Protein AF-A0A382J668-F1 (afdb_monomer_lite)

pLDDT: mean 89.57, std 13.4, range [36.72, 98.81]

InterPro domains:
  IPR008993 Tissue inhibitor of metalloproteinases-like, OB-fold [G3DSA:2.40.50.120] (20-131)
  IPR008993 Tissue inhibitor of metalloproteinases-like, OB-fold [SSF50242] (20-117)
  IPR032675 Leucine-rich repeat domain superfamily [G3DSA:3.80.10.10] (189-301)

Radius of gyration: 29.22 Å; chains: 1; bounding box: 75×45×112 Å

Sequence (304 aa):
MEIRLNILFISLLIGFAYPCSCLEPPPPEEAYEEADVVLSGKVINIDLDDSGYYFEVSIQTIDVWKGDVLDEIIILTETSSDACGFNFQINNEYLIYAYSYNSGIYTNICTRTNLLEYADEDLDYLNQLSICDDGYTEINNLCFHEGDLSVLQILIDNSYATGFTEDNCQEDDLYCGSPNPQMDSPTDSWFWNVIDGQSYYFADGDGIVEPLELGLQEWNDSRLTSLMCGAYIYCSLSGEIPENISDLTEIEVLRLEVNYFDGEIPESVCELENVNFNDYLSFDFSYNQLCPPYPDCVPDDAVE

Structure (mmCIF, N/CA/C/O backbone):
data_AF-A0A382J668-F1
#
_entry.id   AF-A0A382J668-F1
#
loop_
_atom_site.group_PDB
_atom_site.id
_atom_site.type_symbol
_atom_site.label_atom_id
_atom_site.label_alt_id
_atom_site.label_comp_id
_atom_site.label_asym_id
_atom_site.label_entity_id
_atom_site.label_seq_id
_atom_site.pdbx_PDB_ins_code
_atom_site.Cartn_x
_atom_site.Cartn_y
_atom_site.Cartn_z
_atom_site.occupancy
_atom_site.B_iso_or_equiv
_atom_site.auth_seq_id
_atom_site.auth_comp_id
_atom_site.auth_asym_id
_atom_site.auth_atom_id
_atom_site.pdbx_PDB_model_num
ATOM 1 N N . MET A 1 1 ? 48.542 8.086 -87.706 1.00 40.94 1 MET A N 1
ATOM 2 C CA . MET A 1 1 ? 47.432 8.957 -87.274 1.00 40.94 1 MET A CA 1
ATOM 3 C C . MET A 1 1 ? 46.799 8.255 -86.089 1.00 40.94 1 MET A C 1
ATOM 5 O O . MET A 1 1 ? 46.314 7.144 -86.254 1.00 40.94 1 MET A O 1
ATOM 9 N N . GLU A 1 2 ? 47.021 8.803 -84.899 1.00 36.72 2 GLU A N 1
ATOM 10 C CA . GLU A 1 2 ? 46.752 8.173 -83.602 1.00 36.72 2 GLU A CA 1
ATOM 11 C C . GLU A 1 2 ? 45.251 7.997 -83.343 1.00 36.72 2 GLU A C 1
ATOM 13 O O . GLU A 1 2 ? 44.462 8.904 -83.602 1.00 36.72 2 GLU A O 1
ATOM 18 N N . ILE A 1 3 ? 44.871 6.843 -82.793 1.00 40.06 3 ILE A N 1
ATOM 19 C CA . ILE A 1 3 ? 43.534 6.585 -82.253 1.00 40.06 3 ILE A CA 1
ATOM 20 C C . ILE A 1 3 ? 43.607 6.895 -80.757 1.00 40.06 3 ILE A C 1
ATOM 22 O O . ILE A 1 3 ? 44.316 6.215 -80.018 1.00 40.06 3 ILE A O 1
ATOM 26 N N . ARG A 1 4 ? 42.900 7.937 -80.308 1.00 39.75 4 ARG A N 1
ATOM 27 C CA . ARG A 1 4 ? 42.731 8.232 -78.879 1.00 39.75 4 ARG A CA 1
ATOM 28 C C . ARG A 1 4 ? 41.562 7.419 -78.329 1.00 39.75 4 ARG A C 1
ATOM 30 O O . ARG A 1 4 ? 40.428 7.600 -78.762 1.00 39.75 4 ARG A O 1
ATOM 37 N N . LEU A 1 5 ? 41.855 6.540 -77.375 1.00 38.84 5 LEU A N 1
ATOM 38 C CA . LEU A 1 5 ? 40.881 5.783 -76.594 1.00 38.84 5 LEU A CA 1
ATOM 39 C C . LEU A 1 5 ? 40.612 6.557 -75.291 1.00 38.84 5 LEU A C 1
ATOM 41 O O . LEU A 1 5 ? 41.511 6.695 -74.466 1.00 38.84 5 LEU A O 1
ATOM 45 N N . ASN A 1 6 ? 39.403 7.094 -75.123 1.00 41.53 6 ASN A N 1
ATOM 46 C CA . ASN A 1 6 ? 38.970 7.700 -73.861 1.00 41.53 6 ASN A CA 1
ATOM 47 C C . ASN A 1 6 ? 38.445 6.596 -72.938 1.00 41.53 6 ASN A C 1
ATOM 49 O O . ASN A 1 6 ? 37.440 5.961 -73.252 1.00 41.53 6 ASN A O 1
ATOM 53 N N . ILE A 1 7 ? 39.116 6.378 -71.807 1.00 48.00 7 ILE A N 1
ATOM 54 C CA . ILE A 1 7 ? 38.652 5.492 -70.735 1.00 48.00 7 ILE A CA 1
ATOM 55 C C . ILE A 1 7 ? 37.981 6.370 -69.676 1.00 48.00 7 ILE A C 1
ATOM 57 O O . ILE A 1 7 ? 38.627 7.226 -69.074 1.00 48.00 7 ILE A O 1
ATOM 61 N N . LEU A 1 8 ? 36.677 6.175 -69.480 1.00 40.84 8 LEU A N 1
ATOM 62 C CA . LEU A 1 8 ? 35.894 6.809 -68.421 1.00 40.84 8 LEU A CA 1
ATOM 63 C C . LEU A 1 8 ? 36.136 6.034 -67.112 1.00 40.84 8 LEU A C 1
ATOM 65 O O . LEU A 1 8 ? 35.783 4.860 -67.023 1.00 40.84 8 LEU A O 1
ATOM 69 N N . PHE A 1 9 ? 36.748 6.666 -66.110 1.00 43.53 9 PHE A N 1
ATOM 70 C CA . PHE A 1 9 ? 36.879 6.104 -64.761 1.00 43.53 9 PHE A CA 1
ATOM 71 C C . PHE A 1 9 ? 35.585 6.390 -63.986 1.00 43.53 9 PHE A C 1
ATOM 73 O O . PHE A 1 9 ? 35.333 7.525 -63.590 1.00 43.53 9 PHE A O 1
ATOM 80 N N . ILE A 1 10 ? 34.750 5.368 -63.797 1.00 48.91 10 ILE A N 1
ATOM 81 C CA . ILE A 1 10 ? 33.609 5.422 -62.877 1.00 48.91 10 ILE A CA 1
ATOM 82 C C . ILE A 1 10 ? 34.163 5.104 -61.486 1.00 48.91 10 ILE A C 1
ATOM 84 O O . ILE A 1 10 ? 34.514 3.959 -61.208 1.00 48.91 10 ILE A O 1
ATOM 88 N N . SER A 1 11 ? 34.299 6.116 -60.627 1.00 45.00 11 SER A N 1
ATOM 89 C CA . SER A 1 11 ? 34.639 5.905 -59.219 1.00 45.00 11 SER A CA 1
ATOM 90 C C . SER A 1 11 ? 33.400 5.405 -58.480 1.00 45.00 11 SER A C 1
ATOM 92 O O . SER A 1 11 ? 32.491 6.179 -58.178 1.00 45.00 11 SER A O 1
ATOM 94 N N . LEU A 1 12 ? 33.356 4.104 -58.207 1.00 45.88 12 LEU A N 1
ATOM 95 C CA . LEU A 1 12 ? 32.384 3.517 -57.294 1.00 45.88 12 LEU A CA 1
ATOM 96 C C . LEU A 1 12 ? 32.772 3.936 -55.863 1.00 45.88 12 LEU A C 1
ATOM 98 O O . LEU A 1 12 ? 33.779 3.472 -55.332 1.00 45.88 12 LEU A O 1
ATOM 102 N N . LEU A 1 13 ? 32.011 4.854 -55.263 1.00 43.81 13 LEU A N 1
ATOM 103 C CA . LEU A 1 13 ? 32.075 5.145 -53.830 1.00 43.81 13 LEU A CA 1
ATOM 104 C C . LEU A 1 13 ? 31.465 3.950 -53.091 1.00 43.81 13 LEU A C 1
ATOM 106 O O . LEU A 1 13 ? 30.248 3.831 -52.991 1.00 43.81 13 LEU A O 1
ATOM 110 N N . ILE A 1 14 ? 32.314 3.037 -52.625 1.00 51.84 14 ILE A N 1
ATOM 111 C CA . ILE A 1 14 ? 31.909 1.981 -51.697 1.00 51.84 14 ILE A CA 1
ATOM 112 C C . ILE A 1 14 ? 31.869 2.635 -50.314 1.00 51.84 14 ILE A C 1
ATOM 114 O O . ILE A 1 14 ? 32.915 2.920 -49.733 1.00 51.84 14 ILE A O 1
ATOM 118 N N . GLY A 1 15 ? 30.668 2.944 -49.823 1.00 47.31 15 GLY A N 1
ATOM 119 C CA . GLY A 1 15 ? 30.469 3.264 -48.413 1.00 47.31 15 GLY A CA 1
ATOM 120 C C . GLY A 1 15 ? 30.715 2.001 -47.595 1.00 47.31 15 GLY A C 1
ATOM 121 O O . GLY A 1 15 ? 30.119 0.963 -47.875 1.00 47.31 15 GLY A O 1
ATOM 122 N N . PHE A 1 16 ? 31.624 2.064 -46.627 1.00 47.44 16 PHE A N 1
ATOM 123 C CA . PHE A 1 16 ? 31.780 0.995 -45.648 1.00 47.44 16 PHE A CA 1
ATOM 124 C C . PHE A 1 16 ? 30.605 1.089 -44.670 1.00 47.44 16 PHE A C 1
ATOM 126 O O . PHE A 1 16 ? 30.508 2.063 -43.928 1.00 47.44 16 PHE A O 1
ATOM 133 N N . ALA A 1 17 ? 29.704 0.108 -44.694 1.00 52.81 17 ALA A N 1
ATOM 134 C CA . ALA A 1 17 ? 28.818 -0.142 -43.565 1.00 52.81 17 ALA A CA 1
ATOM 135 C C . ALA A 1 17 ? 29.650 -0.869 -42.501 1.00 52.81 17 ALA A C 1
ATOM 137 O O . ALA A 1 17 ? 30.243 -1.910 -42.793 1.00 52.81 17 ALA A O 1
ATOM 138 N N . TYR A 1 18 ? 29.762 -0.287 -41.308 1.00 57.75 18 TYR A N 1
ATOM 139 C CA . TYR A 1 18 ? 30.349 -0.981 -40.168 1.00 57.75 18 TYR A CA 1
ATOM 140 C C . TYR A 1 18 ? 29.270 -1.912 -39.604 1.00 57.75 18 TYR A C 1
ATOM 142 O O . TYR A 1 18 ? 28.210 -1.409 -39.239 1.00 57.75 18 TYR A O 1
ATOM 150 N N . PRO A 1 19 ? 29.480 -3.239 -39.586 1.00 66.50 19 PRO A N 1
ATOM 151 C CA . PRO A 1 19 ? 28.539 -4.152 -38.947 1.00 66.50 19 PRO A CA 1
ATOM 152 C C . PRO A 1 19 ? 28.468 -3.857 -37.445 1.00 66.50 19 PRO A C 1
ATOM 154 O O . PRO A 1 19 ? 29.448 -3.369 -36.871 1.00 66.50 19 PRO A O 1
ATOM 157 N N . CYS A 1 20 ? 27.339 -4.176 -36.809 1.00 72.06 20 CYS A N 1
ATOM 158 C CA . CYS A 1 20 ? 27.220 -4.069 -35.360 1.00 72.06 20 CYS A CA 1
ATOM 159 C C . CYS A 1 20 ? 28.319 -4.902 -34.670 1.00 72.06 20 CYS A C 1
ATOM 161 O O . CYS A 1 20 ? 28.486 -6.090 -34.946 1.00 72.06 20 CYS A O 1
ATOM 163 N N . SER A 1 21 ? 29.101 -4.262 -33.802 1.00 78.88 21 SER A N 1
ATOM 164 C CA . SER A 1 21 ? 30.155 -4.893 -33.007 1.00 78.88 21 SER A CA 1
ATOM 165 C C . SER A 1 21 ? 30.050 -4.343 -31.598 1.00 78.88 21 SER A C 1
ATOM 167 O O . SER A 1 21 ? 30.675 -3.332 -31.279 1.00 78.88 21 SER A O 1
ATOM 169 N N . CYS A 1 22 ? 29.245 -5.000 -30.774 1.00 79.00 22 CYS A N 1
ATOM 170 C CA . CYS A 1 22 ? 29.158 -4.664 -29.364 1.00 79.00 22 CYS A CA 1
ATOM 171 C C . CYS A 1 22 ? 30.501 -4.940 -28.683 1.00 79.00 22 CYS A C 1
ATOM 173 O O . CYS A 1 22 ? 31.211 -5.892 -29.027 1.00 79.00 22 CYS A O 1
ATOM 175 N N . LEU A 1 23 ? 30.855 -4.092 -27.723 1.00 79.06 23 LEU A N 1
ATOM 176 C CA . LEU A 1 23 ? 31.793 -4.496 -26.683 1.00 79.06 23 LEU A CA 1
ATOM 177 C C . LEU A 1 23 ? 31.078 -5.516 -25.782 1.00 79.06 23 LEU A C 1
ATOM 179 O O . LEU A 1 23 ? 29.852 -5.617 -25.832 1.00 79.06 23 LEU A O 1
ATOM 183 N N . GLU A 1 24 ? 31.828 -6.304 -25.009 1.00 81.12 24 GLU A N 1
ATOM 184 C CA . GLU A 1 24 ? 31.196 -7.117 -23.962 1.00 81.12 24 GLU A CA 1
ATOM 185 C C . GLU A 1 24 ? 30.312 -6.203 -23.096 1.00 81.12 24 GLU A C 1
ATOM 187 O O . GLU A 1 24 ? 30.751 -5.089 -22.785 1.00 81.12 24 GLU A O 1
ATOM 192 N N . PRO A 1 25 ? 29.075 -6.624 -22.770 1.00 80.31 25 PRO A N 1
ATOM 193 C CA . PRO A 1 25 ? 28.184 -5.798 -21.973 1.00 80.31 25 PRO A CA 1
ATOM 194 C C . PRO A 1 25 ? 28.846 -5.470 -20.622 1.00 80.31 25 PRO A C 1
ATOM 196 O O . PRO A 1 25 ? 29.504 -6.346 -20.049 1.00 80.31 25 PRO A O 1
ATOM 199 N N . PRO A 1 26 ? 28.701 -4.231 -20.113 1.00 88.06 26 PRO A N 1
ATOM 200 C CA . PRO A 1 26 ? 29.268 -3.843 -18.822 1.00 88.06 26 PRO A CA 1
ATOM 201 C C . PRO A 1 26 ? 28.625 -4.655 -17.681 1.00 88.06 26 PRO A C 1
ATOM 203 O O . PRO A 1 26 ? 27.604 -5.302 -17.914 1.00 88.06 26 PRO A O 1
ATOM 206 N N . PRO A 1 27 ? 29.185 -4.675 -16.458 1.00 93.31 27 PRO A N 1
ATOM 207 C CA . PRO A 1 27 ? 28.548 -5.324 -15.305 1.00 93.31 27 PRO A CA 1
ATOM 208 C C . PRO A 1 27 ? 27.123 -4.790 -15.037 1.00 93.31 27 PRO A C 1
ATOM 210 O O . PRO A 1 27 ? 26.845 -3.645 -15.404 1.00 93.31 27 PRO A O 1
ATOM 213 N N . PRO A 1 28 ? 26.235 -5.563 -14.372 1.00 95.00 28 PRO A N 1
ATOM 214 C CA . PRO A 1 28 ? 24.848 -5.151 -14.115 1.00 95.00 28 PRO A CA 1
ATOM 215 C C . PRO A 1 28 ? 24.704 -3.773 -13.458 1.00 95.00 28 PRO A C 1
ATOM 217 O O . PRO A 1 28 ? 23.840 -3.004 -13.859 1.00 95.00 28 PRO A O 1
ATOM 220 N N . GLU A 1 29 ? 25.587 -3.439 -12.512 1.00 93.31 29 GLU A N 1
ATOM 221 C CA . GLU A 1 29 ? 25.611 -2.141 -11.822 1.00 93.31 29 GLU A CA 1
ATOM 222 C C . GLU A 1 29 ? 25.801 -0.965 -12.786 1.00 93.31 29 GLU A C 1
ATOM 224 O O . GLU A 1 29 ? 25.002 -0.035 -12.802 1.00 93.31 29 GLU A O 1
ATOM 229 N N . GLU A 1 30 ? 26.813 -1.035 -13.651 1.00 93.31 30 GLU A N 1
ATOM 230 C CA . GLU A 1 30 ? 27.109 0.023 -14.622 1.00 93.31 30 GLU A CA 1
ATOM 231 C C . GLU A 1 30 ? 26.002 0.120 -15.686 1.00 93.31 30 GLU A C 1
ATOM 233 O O . GLU A 1 30 ? 25.556 1.215 -16.022 1.00 93.31 30 GLU A O 1
ATOM 238 N N . ALA A 1 31 ? 25.481 -1.019 -16.160 1.00 94.44 31 ALA A N 1
ATOM 239 C CA . ALA A 1 31 ? 24.347 -1.034 -17.085 1.00 94.44 31 ALA A CA 1
ATOM 240 C C . ALA A 1 31 ? 23.077 -0.425 -16.469 1.00 94.44 31 ALA A C 1
ATOM 242 O O . ALA A 1 31 ? 22.341 0.293 -17.148 1.00 94.44 31 ALA A O 1
ATOM 243 N N . TYR A 1 32 ? 22.820 -0.711 -15.191 1.00 94.31 32 TYR A N 1
ATOM 244 C CA . TYR A 1 32 ? 21.681 -0.180 -14.452 1.00 94.31 32 TYR A CA 1
ATOM 245 C C . TYR A 1 32 ? 21.800 1.326 -14.233 1.00 94.31 32 TYR A C 1
ATOM 247 O O . TYR A 1 32 ? 20.814 2.040 -14.402 1.00 94.31 32 TYR A O 1
ATOM 255 N N . GLU A 1 33 ? 22.988 1.836 -13.896 1.00 91.44 33 GLU A N 1
ATOM 256 C CA . GLU A 1 33 ? 23.221 3.277 -13.761 1.00 91.44 33 GLU A CA 1
ATOM 257 C C . GLU A 1 33 ? 22.948 4.022 -15.075 1.00 91.44 33 GLU A C 1
ATOM 259 O O . GLU A 1 33 ? 22.296 5.070 -15.054 1.00 91.44 33 GLU A O 1
ATOM 264 N N . GLU A 1 34 ? 23.393 3.467 -16.205 1.00 93.31 34 GLU A N 1
ATOM 265 C CA . GLU A 1 34 ? 23.258 4.094 -17.523 1.00 93.31 34 GLU A CA 1
ATOM 266 C C . GLU A 1 34 ? 21.848 4.008 -18.124 1.00 93.31 34 GLU A C 1
ATOM 268 O O . GLU A 1 34 ? 21.453 4.920 -18.852 1.00 93.31 34 GLU A O 1
ATOM 273 N N . ALA A 1 35 ? 21.108 2.923 -17.881 1.00 95.88 35 ALA A N 1
ATOM 274 C CA . ALA A 1 35 ? 19.772 2.734 -18.444 1.00 95.88 35 ALA A CA 1
ATOM 275 C C . ALA A 1 35 ? 18.760 3.728 -17.858 1.00 95.88 35 ALA A C 1
ATOM 277 O O . ALA A 1 35 ? 18.812 4.055 -16.676 1.00 95.88 35 ALA A O 1
ATOM 278 N N . ASP A 1 36 ? 17.799 4.178 -18.661 1.00 95.12 36 ASP A N 1
ATOM 279 C CA . ASP A 1 36 ? 16.692 5.010 -18.170 1.00 95.12 36 ASP A CA 1
ATOM 280 C C . ASP A 1 36 ? 15.527 4.147 -17.662 1.00 95.12 36 ASP A C 1
ATOM 282 O O . ASP A 1 36 ? 14.786 4.571 -16.779 1.00 95.12 36 ASP A O 1
ATOM 286 N N . VAL A 1 37 ? 15.380 2.936 -18.212 1.00 95.19 37 VAL A N 1
ATOM 287 C CA . VAL A 1 37 ? 14.340 1.965 -17.853 1.00 95.19 37 VAL A CA 1
ATOM 288 C C . VAL A 1 37 ? 14.955 0.569 -17.736 1.00 95.19 37 VAL A C 1
ATOM 290 O O . VAL A 1 37 ? 15.688 0.141 -18.632 1.00 95.19 37 VAL A O 1
ATOM 293 N N . VAL A 1 38 ? 14.640 -0.145 -16.651 1.00 96.56 38 VAL A N 1
ATOM 294 C CA . VAL A 1 38 ? 15.035 -1.543 -16.417 1.00 96.56 38 VAL A CA 1
ATOM 295 C C . VAL A 1 38 ? 13.830 -2.320 -15.899 1.00 96.56 38 VAL A C 1
ATOM 297 O O . VAL A 1 38 ? 13.324 -2.028 -14.816 1.00 96.56 38 VAL A O 1
ATOM 300 N N . LEU A 1 39 ? 13.367 -3.298 -16.676 1.00 96.00 39 LEU A N 1
ATOM 301 C CA . LEU A 1 39 ? 12.167 -4.083 -16.369 1.00 96.00 39 LEU A CA 1
ATOM 302 C C . LEU A 1 39 ? 12.258 -5.509 -16.905 1.00 96.00 39 LEU A C 1
ATOM 304 O O . LEU A 1 39 ? 13.000 -5.776 -17.856 1.00 96.00 39 LEU A O 1
ATOM 308 N N . SER A 1 40 ? 11.466 -6.410 -16.334 1.00 97.50 40 SER A N 1
ATOM 309 C CA . SER A 1 40 ? 11.159 -7.719 -16.897 1.00 97.50 40 SER A CA 1
ATOM 310 C C . SER A 1 40 ? 9.759 -7.679 -17.509 1.00 97.50 40 SER A C 1
ATOM 312 O O . SER A 1 40 ? 8.875 -6.934 -17.080 1.00 97.50 40 SER A O 1
ATOM 314 N N . GLY A 1 41 ? 9.533 -8.459 -18.561 1.00 97.19 41 GLY A N 1
ATOM 315 C CA . GLY A 1 41 ? 8.206 -8.512 -19.151 1.00 97.19 41 GLY A CA 1
ATOM 316 C C . GLY A 1 41 ? 8.066 -9.478 -20.307 1.00 97.19 41 GLY A C 1
ATOM 317 O O . GLY A 1 41 ? 9.044 -9.942 -20.904 1.00 97.19 41 GLY A O 1
ATOM 318 N N . LYS A 1 42 ? 6.812 -9.775 -20.636 1.00 98.44 42 LYS A N 1
ATOM 319 C CA . LYS A 1 42 ? 6.435 -10.687 -21.709 1.00 98.44 42 LYS A CA 1
ATOM 320 C C . LYS A 1 42 ? 6.088 -9.921 -22.975 1.00 98.44 42 LYS A C 1
ATOM 322 O O . LYS A 1 42 ? 5.242 -9.030 -22.970 1.00 98.44 42 LYS A O 1
ATOM 327 N N . VAL A 1 43 ? 6.678 -10.325 -24.096 1.00 98.50 43 VAL A N 1
ATOM 328 C CA . VAL A 1 43 ? 6.351 -9.739 -25.403 1.00 98.50 43 VAL A CA 1
ATOM 329 C C . VAL A 1 43 ? 4.952 -10.177 -25.831 1.00 98.50 43 VAL A C 1
ATOM 331 O O . VAL A 1 43 ? 4.719 -11.369 -26.067 1.00 98.50 43 VAL A O 1
ATOM 334 N N . ILE A 1 44 ? 4.036 -9.222 -25.992 1.00 98.25 44 ILE A N 1
ATOM 335 C CA . ILE A 1 44 ? 2.650 -9.484 -26.415 1.00 98.25 44 ILE A CA 1
ATOM 336 C C . ILE A 1 44 ? 2.403 -9.142 -27.885 1.00 98.25 44 ILE A C 1
ATOM 338 O O . ILE A 1 44 ? 1.574 -9.790 -28.527 1.00 98.25 44 ILE A O 1
ATOM 342 N N . ASN A 1 45 ? 3.142 -8.179 -28.440 1.00 97.94 45 ASN A N 1
ATOM 343 C CA . ASN A 1 45 ? 3.008 -7.763 -29.832 1.00 97.94 45 ASN A CA 1
ATOM 344 C C . ASN A 1 45 ? 4.331 -7.212 -30.389 1.00 97.94 45 ASN A C 1
ATOM 346 O O . ASN A 1 45 ? 5.153 -6.689 -29.640 1.00 97.94 45 ASN A O 1
ATOM 350 N N . ILE A 1 46 ? 4.534 -7.356 -31.701 1.00 97.62 46 ILE A N 1
ATOM 351 C CA . ILE A 1 46 ? 5.675 -6.791 -32.434 1.00 97.62 46 ILE A CA 1
ATOM 352 C C . ILE A 1 46 ? 5.146 -6.244 -33.759 1.00 97.62 46 ILE A C 1
ATOM 354 O O . ILE A 1 46 ? 4.785 -7.027 -34.642 1.00 97.62 46 ILE A O 1
ATOM 358 N N . ASP A 1 47 ? 5.150 -4.924 -33.908 1.00 96.94 47 ASP A N 1
ATOM 359 C CA . ASP A 1 47 ? 4.768 -4.229 -35.137 1.00 96.94 47 ASP A CA 1
ATOM 360 C C . ASP A 1 47 ? 5.965 -3.508 -35.765 1.00 96.94 47 ASP A C 1
ATOM 362 O O . ASP A 1 47 ? 6.988 -3.277 -35.126 1.00 96.94 47 ASP A O 1
ATOM 366 N N . LEU A 1 48 ? 5.867 -3.195 -37.057 1.00 94.62 48 LEU A N 1
ATOM 367 C CA . LEU A 1 48 ? 6.819 -2.304 -37.720 1.00 94.62 48 LEU A CA 1
ATOM 368 C C . LEU A 1 48 ? 6.340 -0.869 -37.558 1.00 94.62 48 LEU A C 1
ATOM 370 O O . LEU A 1 48 ? 5.180 -0.581 -37.857 1.00 94.62 48 LEU A O 1
ATOM 374 N N . ASP A 1 49 ? 7.253 0.014 -37.174 1.00 90.62 49 ASP A N 1
ATOM 375 C CA . ASP A 1 49 ? 6.967 1.438 -37.106 1.00 90.62 49 ASP A CA 1
ATOM 376 C C . ASP A 1 49 ? 6.666 2.020 -38.502 1.00 90.62 49 ASP A C 1
ATOM 378 O O . ASP A 1 49 ? 7.008 1.446 -39.543 1.00 90.62 49 ASP A O 1
ATOM 382 N N . ASP A 1 50 ? 6.063 3.210 -38.541 1.00 87.75 50 ASP A N 1
ATOM 383 C CA . ASP A 1 50 ? 5.701 3.891 -39.794 1.00 87.75 50 ASP A CA 1
ATOM 384 C C . ASP A 1 50 ? 6.904 4.124 -40.727 1.00 87.75 50 ASP A C 1
ATOM 386 O O . ASP A 1 50 ? 6.749 4.241 -41.950 1.00 87.75 50 ASP A O 1
ATOM 390 N N . SER A 1 51 ? 8.114 4.221 -40.167 1.00 86.94 51 SER A N 1
ATOM 391 C CA . SER A 1 51 ? 9.340 4.409 -40.941 1.00 86.94 51 SER A CA 1
ATOM 392 C C . SER A 1 51 ? 9.873 3.105 -41.550 1.00 86.94 51 SER A C 1
ATOM 394 O O . SER A 1 51 ? 10.611 3.149 -42.541 1.00 86.94 51 SER A O 1
ATOM 396 N N . GLY A 1 52 ? 9.473 1.953 -41.003 1.00 87.38 52 GLY A N 1
ATOM 397 C CA . GLY A 1 52 ? 9.966 0.622 -41.342 1.00 87.38 52 GLY A CA 1
ATOM 398 C C . GLY A 1 52 ? 11.399 0.357 -40.876 1.00 87.38 52 GLY A C 1
ATOM 399 O O . GLY A 1 52 ? 12.001 -0.627 -41.313 1.00 87.38 52 GLY A O 1
ATOM 400 N N . TYR A 1 53 ? 11.969 1.235 -40.046 1.00 87.81 53 TYR A N 1
ATOM 401 C CA . TYR A 1 53 ? 13.324 1.091 -39.514 1.00 87.81 53 TYR A CA 1
ATOM 402 C C . TYR A 1 53 ? 13.344 0.420 -38.144 1.00 87.81 53 TYR A C 1
ATOM 404 O O . TYR A 1 53 ? 14.340 -0.244 -37.833 1.00 87.81 53 TYR A O 1
ATOM 412 N N . TYR A 1 54 ? 12.257 0.526 -37.381 1.00 93.12 54 TYR A N 1
ATOM 413 C CA . TYR A 1 54 ? 12.150 0.014 -36.021 1.00 93.12 54 TYR A CA 1
ATOM 414 C C . TYR A 1 54 ? 11.010 -0.995 -35.890 1.00 93.12 54 TYR A C 1
ATOM 416 O O . TYR A 1 54 ? 9.993 -0.922 -36.580 1.00 93.12 54 TYR A O 1
ATOM 424 N N . PHE A 1 55 ? 11.200 -1.951 -34.990 1.00 96.50 55 PHE A N 1
ATOM 425 C CA . PHE A 1 55 ? 10.109 -2.709 -34.410 1.00 96.50 55 PHE A CA 1
ATOM 426 C C . PHE A 1 55 ? 9.585 -1.976 -33.175 1.00 96.50 55 PHE A C 1
ATOM 428 O O . PHE A 1 55 ? 10.376 -1.564 -32.327 1.00 96.50 55 PHE A O 1
ATOM 435 N N . GLU A 1 56 ? 8.265 -1.852 -33.083 1.00 97.38 56 GLU A N 1
ATOM 436 C CA . GLU A 1 56 ? 7.518 -1.462 -31.890 1.00 97.38 56 GLU A CA 1
ATOM 437 C C . GLU A 1 56 ? 7.128 -2.735 -31.142 1.00 97.38 56 GLU A C 1
ATOM 439 O O . GLU A 1 56 ? 6.300 -3.523 -31.605 1.00 97.38 56 GLU A O 1
ATOM 444 N N . VAL A 1 57 ? 7.778 -2.975 -30.008 1.00 98.12 57 VAL A N 1
ATOM 445 C CA . VAL A 1 57 ? 7.598 -4.187 -29.212 1.00 98.12 57 VAL A CA 1
ATOM 446 C C . VAL A 1 57 ? 6.767 -3.843 -27.985 1.00 98.12 57 VAL A C 1
ATOM 448 O O . VAL A 1 57 ? 7.267 -3.198 -27.067 1.00 98.12 57 VAL A O 1
ATOM 451 N N . SER A 1 58 ? 5.511 -4.286 -27.962 1.00 98.12 58 SER A N 1
ATOM 452 C CA . SER A 1 58 ? 4.666 -4.188 -26.769 1.00 98.12 58 SER A CA 1
ATOM 453 C C . SER A 1 58 ? 5.081 -5.244 -25.754 1.00 98.12 58 SER A C 1
ATOM 455 O O . SER A 1 58 ? 5.050 -6.450 -26.045 1.00 98.12 58 SER A O 1
ATOM 457 N N . ILE A 1 59 ? 5.426 -4.789 -24.557 1.00 98.31 59 ILE A N 1
ATOM 458 C CA . ILE A 1 59 ? 5.806 -5.618 -23.419 1.00 98.31 59 ILE A CA 1
ATOM 459 C C . ILE A 1 59 ? 4.753 -5.454 -22.333 1.00 98.31 59 ILE A C 1
ATOM 461 O O . ILE A 1 59 ? 4.555 -4.347 -21.842 1.00 98.31 59 ILE A O 1
ATOM 465 N N . GLN A 1 60 ? 4.123 -6.559 -21.941 1.00 97.56 60 GLN A N 1
ATOM 466 C CA . GLN A 1 60 ? 3.389 -6.632 -20.683 1.00 97.56 60 GLN A CA 1
ATOM 467 C C . GLN A 1 60 ? 4.414 -6.744 -19.552 1.00 97.56 60 GLN A C 1
ATOM 469 O O . GLN A 1 60 ? 5.197 -7.701 -19.544 1.00 97.56 60 GLN A O 1
ATOM 474 N N . THR A 1 61 ? 4.446 -5.763 -18.655 1.00 94.69 61 THR A N 1
ATOM 475 C CA . THR A 1 61 ? 5.411 -5.704 -17.548 1.00 94.69 61 THR A CA 1
ATOM 476 C C . THR A 1 61 ? 5.171 -6.823 -16.535 1.00 94.69 61 THR A C 1
ATOM 478 O O . THR A 1 61 ? 4.044 -7.287 -16.357 1.00 94.69 61 THR A O 1
ATOM 481 N N . ILE A 1 62 ? 6.257 -7.306 -15.929 1.00 92.12 62 ILE A N 1
ATOM 482 C CA . ILE A 1 62 ? 6.234 -8.251 -14.806 1.00 92.12 62 ILE A CA 1
ATOM 483 C C . ILE A 1 62 ? 6.849 -7.548 -13.592 1.00 92.12 62 ILE A C 1
ATOM 485 O O . ILE A 1 62 ? 6.120 -7.246 -12.658 1.00 92.12 62 ILE A O 1
ATOM 489 N N . ASP A 1 63 ? 8.132 -7.181 -13.669 1.00 89.56 63 ASP A N 1
ATOM 490 C CA . ASP A 1 63 ? 8.840 -6.418 -12.634 1.00 89.56 63 ASP A CA 1
ATOM 491 C C . ASP A 1 63 ? 9.453 -5.149 -13.231 1.00 89.56 63 ASP A C 1
ATOM 493 O O . ASP A 1 63 ? 9.883 -5.138 -14.389 1.00 89.56 63 ASP A O 1
ATOM 497 N N . VAL A 1 64 ? 9.558 -4.085 -12.437 1.00 90.25 64 VAL A N 1
ATOM 498 C CA . VAL A 1 64 ? 10.204 -2.828 -12.838 1.00 90.25 64 VAL A CA 1
ATOM 499 C C . VAL A 1 64 ? 11.195 -2.421 -11.755 1.00 90.25 64 VAL A C 1
ATOM 501 O O . VAL A 1 64 ? 10.805 -2.084 -10.646 1.00 90.25 64 VAL A O 1
ATOM 504 N N . TRP A 1 65 ? 12.487 -2.427 -12.086 1.00 90.56 65 TRP A N 1
ATOM 505 C CA . TRP A 1 65 ? 13.547 -1.986 -11.170 1.00 90.56 65 TRP A CA 1
ATOM 506 C C . TRP A 1 65 ? 13.939 -0.525 -11.395 1.00 90.56 65 TRP A C 1
ATOM 508 O O . TRP A 1 65 ? 14.510 0.100 -10.507 1.00 90.56 65 TRP A O 1
ATOM 518 N N . LYS A 1 66 ? 13.677 0.033 -12.585 1.00 90.31 66 LYS A N 1
ATOM 519 C CA . LYS A 1 66 ? 13.972 1.437 -12.905 1.00 90.31 66 LYS A CA 1
ATOM 520 C C . LYS A 1 66 ? 13.009 1.988 -13.951 1.00 90.31 66 LYS A C 1
ATOM 522 O O . LYS A 1 66 ? 12.810 1.360 -14.990 1.00 90.31 66 LYS A O 1
ATOM 527 N N . GLY A 1 67 ? 12.523 3.205 -13.712 1.00 85.38 67 GLY A N 1
ATOM 528 C CA . GLY A 1 67 ? 11.612 3.939 -14.594 1.00 85.38 67 GLY A CA 1
ATOM 529 C C . GLY A 1 67 ? 10.143 3.803 -14.184 1.00 85.38 67 GLY A C 1
ATOM 530 O O . GLY A 1 67 ? 9.758 2.821 -13.564 1.00 85.38 67 GLY A O 1
ATOM 531 N N . ASP A 1 68 ? 9.322 4.790 -14.547 1.00 80.44 68 ASP A N 1
ATOM 532 C CA . ASP A 1 68 ? 7.898 4.831 -14.190 1.00 80.44 68 ASP A CA 1
ATOM 533 C C . ASP A 1 68 ? 7.061 4.078 -15.240 1.00 80.44 68 ASP A C 1
ATOM 535 O O . ASP A 1 68 ? 6.633 4.652 -16.249 1.00 80.44 68 ASP A O 1
ATOM 539 N N . VAL A 1 69 ? 6.857 2.774 -15.037 1.00 84.19 69 VAL A N 1
ATOM 540 C CA . VAL A 1 69 ? 6.080 1.904 -15.937 1.00 84.19 69 VAL A CA 1
ATOM 541 C C . VAL A 1 69 ? 5.049 1.119 -15.127 1.00 84.19 69 VAL A C 1
ATOM 543 O O . VAL A 1 69 ? 5.405 0.507 -14.130 1.00 84.19 69 VAL A O 1
ATOM 546 N N . LEU A 1 70 ? 3.783 1.132 -15.561 1.00 75.81 70 LEU A N 1
ATOM 547 C CA . LEU A 1 70 ? 2.687 0.426 -14.885 1.00 75.81 70 LEU A CA 1
ATOM 548 C C . LEU A 1 70 ? 2.446 -0.960 -15.514 1.00 75.81 70 LEU A C 1
ATOM 550 O O . LEU A 1 70 ? 3.049 -1.933 -15.079 1.00 75.81 70 LEU A O 1
ATOM 554 N N . ASP A 1 71 ? 1.635 -1.044 -16.577 1.00 86.19 71 ASP A N 1
ATOM 555 C CA . ASP A 1 71 ? 1.134 -2.333 -17.103 1.00 86.19 71 ASP A CA 1
ATOM 556 C C . ASP A 1 71 ? 1.725 -2.763 -18.461 1.00 86.19 71 ASP A C 1
ATOM 558 O O . ASP A 1 71 ? 1.839 -3.952 -18.778 1.00 86.19 71 ASP A O 1
ATOM 562 N N . GLU A 1 72 ? 2.041 -1.792 -19.322 1.00 94.69 72 GLU A N 1
ATOM 563 C CA . GLU A 1 72 ? 2.548 -2.037 -20.672 1.00 94.69 72 GLU A CA 1
ATOM 564 C C . GLU A 1 72 ? 3.504 -0.920 -21.094 1.00 94.69 72 GLU A C 1
ATOM 566 O O . GLU A 1 72 ? 3.284 0.260 -20.810 1.00 94.69 72 GLU A O 1
ATOM 571 N N . ILE A 1 73 ? 4.550 -1.290 -21.829 1.00 96.12 73 ILE A N 1
ATOM 572 C CA . ILE A 1 73 ? 5.480 -0.352 -22.458 1.00 96.12 73 ILE A CA 1
ATOM 573 C C . ILE A 1 73 ? 5.763 -0.763 -23.904 1.00 96.12 73 ILE A C 1
ATOM 575 O O . ILE A 1 73 ? 5.802 -1.948 -24.239 1.00 96.12 73 ILE A O 1
ATOM 579 N N . ILE A 1 74 ? 6.002 0.231 -24.763 1.00 96.81 74 ILE A N 1
ATOM 580 C CA . ILE A 1 74 ? 6.498 0.014 -26.123 1.00 96.81 74 ILE A CA 1
ATOM 581 C C . ILE A 1 74 ? 8.007 0.242 -26.131 1.00 96.81 74 ILE A C 1
ATOM 583 O O . ILE A 1 74 ? 8.481 1.351 -25.876 1.00 96.81 74 ILE A O 1
ATOM 587 N N . ILE A 1 75 ? 8.753 -0.810 -26.463 1.00 97.62 75 ILE A N 1
ATOM 588 C CA . ILE A 1 75 ? 10.202 -0.769 -26.648 1.00 97.62 75 ILE A CA 1
ATOM 589 C C . ILE A 1 75 ? 10.518 -0.759 -28.142 1.00 97.62 75 ILE A C 1
ATOM 591 O O . ILE A 1 75 ? 10.052 -1.606 -28.904 1.00 97.62 75 ILE A O 1
ATOM 595 N N . LEU A 1 76 ? 11.339 0.198 -28.559 1.00 97.06 76 LEU A N 1
ATOM 596 C CA . LEU A 1 76 ? 11.821 0.335 -29.924 1.00 97.06 76 LEU A CA 1
ATOM 597 C C . LEU A 1 76 ? 13.158 -0.383 -30.097 1.00 97.06 76 LEU A C 1
ATOM 599 O O . LEU A 1 76 ? 14.068 -0.265 -29.274 1.00 97.06 76 LEU A O 1
ATOM 603 N N . THR A 1 77 ? 13.312 -1.099 -31.204 1.00 96.06 77 THR A N 1
ATOM 604 C CA . THR A 1 77 ? 14.600 -1.689 -31.588 1.00 96.06 77 THR A CA 1
ATOM 605 C C . THR A 1 77 ? 14.725 -1.773 -33.101 1.00 96.06 77 THR A C 1
ATOM 607 O O . THR A 1 77 ? 13.720 -1.878 -33.803 1.00 96.06 77 THR A O 1
ATOM 610 N N . GLU A 1 78 ? 15.933 -1.672 -33.649 1.00 94.19 78 GLU A N 1
ATOM 611 C CA . GLU A 1 78 ? 16.128 -1.696 -35.097 1.00 94.19 78 GLU A CA 1
ATOM 612 C C . GLU A 1 78 ? 15.647 -3.017 -35.722 1.00 94.19 78 GLU A C 1
ATOM 614 O O . GLU A 1 78 ? 15.733 -4.098 -35.143 1.00 94.19 78 GLU A O 1
ATOM 619 N N . THR A 1 79 ? 15.192 -2.959 -36.972 1.00 90.69 79 THR A N 1
ATOM 620 C CA . THR A 1 79 ? 14.653 -4.139 -37.682 1.00 90.69 79 THR A CA 1
ATOM 621 C C . THR A 1 79 ? 15.700 -5.172 -38.110 1.00 90.69 79 THR A C 1
ATOM 623 O O . THR A 1 79 ? 15.361 -6.218 -38.669 1.00 90.69 79 THR A O 1
ATOM 626 N N . SER A 1 80 ? 16.986 -4.897 -37.886 1.00 85.56 80 SER A N 1
ATOM 627 C CA . SER A 1 80 ? 18.088 -5.765 -38.293 1.00 85.56 80 SER A CA 1
ATOM 628 C C . SER A 1 80 ? 19.194 -5.791 -37.250 1.00 85.56 80 SER A C 1
ATOM 630 O O . SER A 1 80 ? 19.650 -4.744 -36.793 1.00 85.56 80 SER A O 1
ATOM 632 N N . SER A 1 81 ? 19.722 -6.985 -36.977 1.00 79.38 81 SER A N 1
ATOM 633 C CA . SER A 1 81 ? 20.909 -7.175 -36.136 1.00 79.38 81 SER A CA 1
ATOM 634 C C . SER A 1 81 ? 22.151 -6.474 -36.696 1.00 79.38 81 SER A C 1
ATOM 636 O O . SER A 1 81 ? 23.029 -6.076 -35.936 1.00 79.38 81 SER A O 1
ATOM 638 N N . ASP A 1 82 ? 22.228 -6.272 -38.017 1.00 82.25 82 ASP A N 1
ATOM 639 C CA . ASP A 1 82 ? 23.322 -5.509 -38.639 1.00 82.25 82 ASP A CA 1
ATOM 640 C C . ASP A 1 82 ? 23.287 -4.025 -38.233 1.00 82.25 82 ASP A C 1
ATOM 642 O O . ASP A 1 82 ? 24.322 -3.359 -38.260 1.00 82.25 82 ASP A O 1
ATOM 646 N N . ALA A 1 83 ? 22.109 -3.534 -37.832 1.00 84.25 83 ALA A N 1
ATOM 647 C CA . ALA A 1 83 ? 21.864 -2.209 -37.269 1.00 84.25 83 ALA A CA 1
ATOM 648 C C . ALA A 1 83 ? 21.735 -2.236 -35.732 1.00 84.25 83 ALA A C 1
ATOM 650 O O . ALA A 1 83 ? 21.240 -1.282 -35.151 1.00 84.25 83 ALA A O 1
ATOM 651 N N . CYS A 1 84 ? 22.196 -3.315 -35.090 1.00 88.44 84 CYS A N 1
ATOM 652 C CA . CYS A 1 84 ? 22.110 -3.560 -33.649 1.00 88.44 84 CYS A CA 1
ATOM 653 C C . CYS A 1 84 ? 20.701 -3.852 -33.097 1.00 88.44 84 CYS A C 1
ATOM 655 O O . CYS A 1 84 ? 20.516 -3.899 -31.885 1.00 88.44 84 CYS A O 1
ATOM 657 N N . GLY A 1 85 ? 19.740 -4.173 -33.959 1.00 91.12 85 GLY A N 1
ATOM 658 C CA . GLY A 1 85 ? 18.389 -4.551 -33.554 1.00 91.12 85 GLY A CA 1
ATOM 659 C C . GLY A 1 85 ? 18.333 -5.819 -32.708 1.00 91.12 85 GLY A C 1
ATOM 660 O O . GLY A 1 85 ? 18.900 -6.849 -33.093 1.00 91.12 85 GLY A O 1
ATOM 661 N N . PHE A 1 86 ? 17.637 -5.754 -31.574 1.00 95.06 86 PHE A N 1
ATOM 662 C CA . PHE A 1 86 ? 17.380 -6.893 -30.700 1.00 95.06 86 PHE A CA 1
ATOM 663 C C . PHE A 1 86 ? 16.200 -7.717 -31.222 1.00 95.06 86 PHE A C 1
ATOM 665 O O . PHE A 1 86 ? 15.144 -7.195 -31.565 1.00 95.06 86 PHE A O 1
ATOM 672 N N . ASN A 1 87 ? 16.370 -9.037 -31.294 1.00 94.94 87 ASN A N 1
ATOM 673 C CA . ASN A 1 87 ? 15.370 -9.917 -31.890 1.00 94.94 87 ASN A CA 1
ATOM 674 C C . ASN A 1 87 ? 14.427 -10.505 -30.830 1.00 94.94 87 ASN A C 1
ATOM 676 O O . ASN A 1 87 ? 14.635 -11.622 -30.348 1.00 94.94 87 ASN A O 1
ATOM 680 N N . PHE A 1 88 ? 13.378 -9.760 -30.492 1.00 97.44 88 PHE A N 1
ATOM 681 C CA . PHE A 1 88 ? 12.305 -10.224 -29.612 1.00 97.44 88 PHE A CA 1
ATOM 682 C C . PHE A 1 88 ? 11.450 -11.320 -30.255 1.00 97.44 88 PHE A C 1
ATOM 684 O O . PHE A 1 88 ? 11.308 -11.395 -31.475 1.00 97.44 88 PHE A O 1
ATOM 691 N N . GLN A 1 89 ? 10.855 -12.174 -29.424 1.00 97.75 89 GLN A N 1
ATOM 692 C CA . GLN A 1 89 ? 9.920 -13.217 -29.840 1.00 97.75 89 GLN A CA 1
ATOM 693 C C . GLN A 1 89 ? 8.642 -13.118 -29.008 1.00 97.75 89 GLN A C 1
ATOM 695 O O . GLN A 1 89 ? 8.698 -13.038 -27.784 1.00 97.75 89 GLN A O 1
ATOM 700 N N . ILE A 1 90 ? 7.485 -13.152 -29.674 1.00 97.75 90 ILE A N 1
ATOM 701 C CA . ILE A 1 90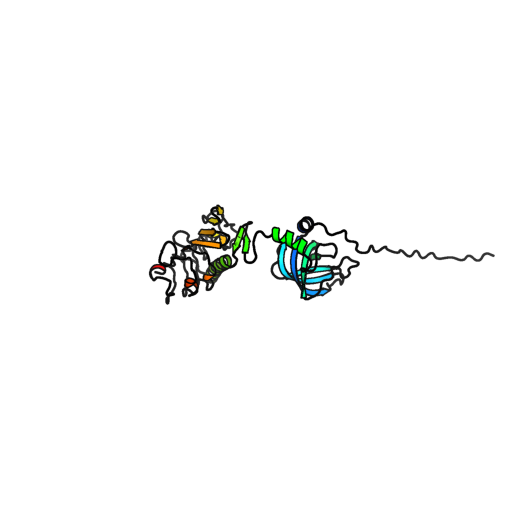 ? 6.177 -13.086 -29.009 1.00 97.75 90 ILE A CA 1
ATOM 702 C C . ILE A 1 90 ? 6.022 -14.267 -28.041 1.00 97.75 90 ILE A C 1
ATOM 704 O O . ILE A 1 90 ? 6.326 -15.408 -28.395 1.00 97.75 90 ILE A O 1
ATOM 708 N N . ASN A 1 91 ? 5.465 -13.990 -26.862 1.00 96.94 91 ASN A N 1
ATOM 709 C CA . ASN A 1 91 ? 5.271 -14.883 -25.716 1.00 96.94 91 ASN A CA 1
ATOM 710 C C . ASN A 1 91 ? 6.521 -15.249 -24.913 1.00 96.94 91 ASN A C 1
ATOM 712 O O . ASN A 1 91 ? 6.369 -15.961 -23.921 1.00 96.94 91 ASN A O 1
ATOM 716 N N . ASN A 1 92 ? 7.707 -14.780 -25.297 1.00 98.44 92 ASN A N 1
ATOM 717 C CA . ASN A 1 92 ? 8.892 -14.929 -24.462 1.00 98.44 92 ASN A CA 1
ATOM 718 C C . ASN A 1 92 ? 8.987 -13.778 -23.451 1.00 98.44 92 ASN A C 1
ATOM 720 O O . ASN A 1 92 ? 8.496 -12.674 -23.702 1.00 98.44 92 ASN A O 1
ATOM 724 N N . GLU A 1 93 ? 9.646 -14.063 -22.332 1.00 98.50 93 GLU A N 1
ATOM 725 C CA . GLU A 1 93 ? 9.930 -13.119 -21.253 1.00 98.50 93 GLU A CA 1
ATOM 726 C C . GLU A 1 93 ? 11.385 -12.660 -21.333 1.00 98.50 93 GLU A C 1
ATOM 728 O O . GLU A 1 93 ? 12.294 -13.456 -21.598 1.00 98.50 93 GLU A O 1
ATOM 733 N N . TYR A 1 94 ? 11.599 -11.367 -21.129 1.00 98.62 94 TYR A N 1
ATOM 734 C CA . TYR A 1 94 ? 12.900 -10.727 -21.264 1.00 98.62 94 TYR A CA 1
ATOM 735 C C . TYR A 1 94 ? 13.166 -9.825 -20.069 1.00 98.62 94 TYR A C 1
ATOM 737 O O . TYR A 1 94 ? 12.250 -9.158 -19.601 1.00 98.62 94 TYR A O 1
ATOM 745 N N . LEU A 1 95 ? 14.426 -9.772 -19.642 1.00 98.25 95 LEU A N 1
ATOM 746 C CA . LEU A 1 95 ? 14.956 -8.636 -18.898 1.00 98.25 95 LEU A CA 1
ATOM 747 C C . LEU A 1 95 ? 15.417 -7.593 -19.917 1.00 98.25 95 LEU A C 1
ATOM 749 O O . LEU A 1 95 ? 16.149 -7.932 -20.850 1.00 98.25 95 LEU A O 1
ATOM 753 N N . ILE A 1 96 ? 14.982 -6.345 -19.762 1.00 98.25 96 ILE A N 1
ATOM 754 C CA . ILE A 1 96 ? 15.183 -5.276 -20.740 1.00 98.25 96 ILE A CA 1
ATOM 755 C C . ILE A 1 96 ? 15.865 -4.089 -20.067 1.00 98.25 96 ILE A C 1
ATOM 757 O O . ILE A 1 96 ? 15.323 -3.501 -19.138 1.00 98.25 96 ILE A O 1
ATOM 761 N N . TYR A 1 97 ? 17.025 -3.709 -20.604 1.00 97.62 97 TYR A N 1
ATOM 762 C CA . TYR A 1 97 ? 17.692 -2.439 -20.324 1.00 97.62 97 TYR A CA 1
ATOM 763 C C . TYR A 1 97 ? 17.431 -1.500 -21.499 1.00 97.62 97 TYR A C 1
ATOM 765 O O . TYR A 1 97 ? 17.798 -1.808 -22.644 1.00 97.62 97 TYR A O 1
ATOM 773 N N . ALA A 1 98 ? 16.783 -0.370 -21.234 1.00 96.94 98 ALA A N 1
ATOM 774 C CA . ALA A 1 98 ? 16.365 0.562 -22.267 1.00 96.94 98 ALA A CA 1
ATOM 775 C C . ALA A 1 98 ? 16.689 2.023 -21.935 1.00 96.94 98 ALA A C 1
ATOM 777 O O . ALA A 1 98 ? 16.840 2.421 -20.781 1.00 96.94 98 ALA A O 1
ATOM 778 N N . TYR A 1 99 ? 16.802 2.819 -22.995 1.00 95.62 99 TYR A N 1
ATOM 779 C CA . TYR A 1 99 ? 17.264 4.202 -22.954 1.00 95.62 99 TYR A CA 1
ATOM 780 C C . TYR A 1 99 ? 16.253 5.117 -23.635 1.00 95.62 99 TYR A C 1
ATOM 782 O O . TYR A 1 99 ? 15.729 4.806 -24.709 1.00 95.62 99 TYR A O 1
ATOM 790 N N . SER A 1 100 ? 16.006 6.271 -23.036 1.00 93.56 100 SER A N 1
ATOM 791 C CA . SER A 1 100 ? 15.081 7.279 -23.532 1.00 93.56 100 SER A CA 1
ATOM 792 C C . SER A 1 100 ? 15.782 8.202 -24.528 1.00 93.56 100 SER A C 1
ATOM 794 O O . SER A 1 100 ? 16.718 8.930 -24.196 1.00 93.56 100 SER A O 1
ATOM 796 N N . TYR A 1 101 ? 15.311 8.227 -25.775 1.00 90.62 101 TYR A N 1
ATOM 797 C CA . TYR A 1 101 ? 15.866 9.090 -26.820 1.00 90.62 101 TYR A CA 1
ATOM 798 C C . TYR A 1 101 ? 14.781 9.642 -27.746 1.00 90.62 101 TYR A C 1
ATOM 800 O O . TYR A 1 101 ? 13.950 8.896 -28.245 1.00 90.62 101 TYR A O 1
ATOM 808 N N . ASN A 1 102 ? 14.786 10.957 -28.018 1.00 77.50 102 ASN A N 1
ATOM 809 C CA . ASN A 1 102 ? 13.839 11.624 -28.933 1.00 77.50 102 ASN A CA 1
ATOM 810 C C . ASN A 1 102 ? 12.389 11.100 -28.810 1.00 77.50 102 ASN A C 1
ATOM 812 O O . ASN A 1 102 ? 11.776 10.731 -29.810 1.00 77.50 102 ASN A O 1
ATOM 816 N N . SER A 1 103 ? 11.855 11.066 -27.584 1.00 77.69 103 SER A N 1
ATOM 817 C CA . SER A 1 103 ? 10.496 10.610 -27.221 1.00 77.69 103 SER A CA 1
ATOM 818 C C . SER A 1 103 ? 10.168 9.115 -27.376 1.00 77.69 103 SER A C 1
ATOM 820 O O . SER A 1 103 ? 9.020 8.749 -27.154 1.00 77.69 103 SER A O 1
ATOM 822 N N . GLY A 1 104 ? 11.138 8.254 -27.696 1.00 89.56 104 GLY A N 1
ATOM 823 C CA . GLY A 1 104 ? 10.976 6.795 -27.666 1.00 89.56 104 GLY A CA 1
ATOM 824 C C . GLY A 1 104 ? 11.899 6.126 -26.646 1.00 89.56 104 GLY A C 1
ATOM 825 O O . GLY A 1 104 ? 12.888 6.725 -26.217 1.00 89.56 104 GLY A O 1
ATOM 826 N N . ILE A 1 105 ? 11.586 4.883 -26.285 1.00 96.38 105 ILE A N 1
ATOM 827 C CA . ILE A 1 105 ? 12.374 4.055 -25.365 1.00 96.38 105 ILE A CA 1
ATOM 828 C C . ILE A 1 105 ? 13.000 2.929 -26.183 1.00 96.38 105 ILE A C 1
ATOM 830 O O . ILE A 1 105 ? 12.284 2.171 -26.830 1.00 96.38 105 ILE A O 1
ATOM 834 N N . TYR A 1 106 ? 14.328 2.851 -26.204 1.00 96.38 106 TYR A N 1
ATOM 835 C CA . TYR A 1 106 ? 15.069 2.004 -27.136 1.00 96.38 106 TYR A CA 1
ATOM 836 C C . TYR A 1 106 ? 15.898 0.950 -26.424 1.00 96.38 106 TYR A C 1
ATOM 838 O O . TYR A 1 106 ? 16.530 1.226 -25.404 1.00 96.38 106 TYR A O 1
ATOM 846 N N . THR A 1 107 ? 15.993 -0.224 -27.038 1.00 96.06 107 THR A N 1
ATOM 847 C CA . THR A 1 107 ? 16.977 -1.242 -26.679 1.00 96.06 107 THR A CA 1
ATOM 848 C C . THR A 1 107 ? 17.643 -1.829 -27.921 1.00 96.06 107 THR A C 1
ATOM 850 O O . THR A 1 107 ? 17.157 -1.691 -29.045 1.00 96.06 107 THR A O 1
ATOM 853 N N . ASN A 1 108 ? 18.785 -2.479 -27.729 1.00 93.06 108 ASN A N 1
ATOM 854 C CA . ASN A 1 108 ? 19.589 -3.051 -28.804 1.00 93.06 108 ASN A CA 1
ATOM 855 C C . ASN A 1 108 ? 20.424 -4.236 -28.287 1.00 93.06 108 ASN A C 1
ATOM 857 O O . ASN A 1 108 ? 20.521 -4.468 -27.082 1.00 93.06 108 ASN A O 1
ATOM 861 N N . ILE A 1 109 ? 21.062 -4.977 -29.196 1.00 91.50 109 ILE A N 1
ATOM 862 C CA . ILE A 1 109 ? 21.882 -6.163 -28.864 1.00 91.50 109 ILE A CA 1
ATOM 863 C C . ILE A 1 109 ? 23.164 -5.866 -28.081 1.00 91.50 109 ILE A C 1
ATOM 865 O O . ILE A 1 109 ? 23.834 -6.802 -27.657 1.00 91.50 109 ILE A O 1
ATOM 869 N N . CYS A 1 110 ? 23.541 -4.596 -27.935 1.00 91.25 110 CYS A N 1
ATOM 870 C CA . CYS A 1 110 ? 24.697 -4.184 -27.141 1.00 91.25 110 CYS A CA 1
ATOM 871 C C . CYS A 1 110 ? 24.324 -3.794 -25.708 1.00 91.25 110 CYS A C 1
ATOM 873 O O . CYS A 1 110 ? 25.213 -3.494 -24.915 1.00 91.25 110 CYS A O 1
ATOM 875 N N . THR A 1 111 ? 23.033 -3.787 -25.381 1.00 92.75 111 THR A N 1
ATOM 876 C CA . THR A 1 111 ? 22.559 -3.662 -24.001 1.00 92.75 111 THR A CA 1
ATOM 877 C C . THR A 1 111 ? 22.665 -5.006 -23.274 1.00 92.75 111 THR A C 1
ATOM 879 O O . THR A 1 111 ? 22.963 -6.035 -23.885 1.00 92.75 111 THR A O 1
ATOM 882 N N . ARG A 1 112 ? 22.375 -5.013 -21.970 1.00 95.06 112 ARG A N 1
ATOM 883 C CA . ARG A 1 112 ? 22.212 -6.249 -21.189 1.00 95.06 112 ARG A CA 1
ATOM 884 C C . ARG A 1 112 ? 20.855 -6.940 -21.396 1.00 95.06 112 ARG A C 1
ATOM 886 O O . ARG A 1 112 ? 20.597 -7.961 -20.771 1.00 95.06 112 ARG A O 1
ATOM 893 N N . THR A 1 113 ? 20.005 -6.429 -22.295 1.00 96.62 113 THR A N 1
ATOM 894 C CA . THR A 1 113 ? 18.709 -7.042 -22.618 1.00 96.62 113 THR A CA 1
ATOM 895 C C . THR A 1 113 ? 18.884 -8.483 -23.075 1.00 96.62 113 THR A C 1
ATOM 897 O O . THR A 1 113 ? 19.657 -8.766 -23.993 1.00 96.62 113 THR A O 1
ATOM 900 N N . ASN A 1 114 ? 18.160 -9.403 -22.444 1.00 96.12 114 ASN A N 1
ATOM 901 C CA . ASN A 1 114 ? 18.274 -10.832 -22.709 1.00 96.12 114 ASN A CA 1
ATOM 902 C C . ASN A 1 114 ? 16.986 -11.573 -22.325 1.00 96.12 114 ASN A C 1
ATOM 904 O O . ASN A 1 114 ? 16.109 -11.020 -21.666 1.00 96.12 114 ASN A O 1
ATOM 908 N N . LEU A 1 115 ? 16.859 -12.834 -22.745 1.00 97.88 115 LEU A N 1
ATOM 909 C CA . LEU A 1 115 ? 15.805 -13.713 -22.234 1.00 97.88 115 LEU A CA 1
ATOM 910 C C . LEU A 1 115 ? 15.913 -13.809 -20.712 1.00 97.88 115 LEU A C 1
ATOM 912 O O . LEU A 1 115 ? 17.011 -14.005 -20.187 1.00 97.88 115 LEU A O 1
ATOM 916 N N . LEU A 1 116 ? 14.772 -13.713 -20.030 1.00 96.69 116 LEU A N 1
ATOM 917 C CA . LEU A 1 116 ? 14.719 -13.680 -18.569 1.00 96.69 116 LEU A CA 1
ATOM 918 C C . LEU A 1 116 ? 15.342 -14.942 -17.946 1.00 96.69 116 LEU A C 1
ATOM 920 O O . LEU A 1 116 ? 16.073 -14.850 -16.969 1.00 96.69 116 LEU A O 1
ATOM 924 N N . GLU A 1 117 ? 15.168 -16.108 -18.584 1.00 96.19 117 GLU A N 1
ATOM 925 C CA . GLU A 1 117 ? 15.778 -17.386 -18.163 1.00 96.19 117 GLU A CA 1
ATOM 926 C C . GLU A 1 117 ? 17.321 -17.409 -18.185 1.00 96.19 117 GLU A C 1
ATOM 928 O O . GLU A 1 117 ? 17.924 -18.354 -17.681 1.00 96.19 117 GLU A O 1
ATOM 933 N N . TYR A 1 118 ? 17.969 -16.414 -18.801 1.00 96.06 118 TYR A N 1
ATOM 934 C CA . TYR A 1 118 ? 19.429 -16.296 -18.893 1.00 96.06 118 TYR A CA 1
ATOM 935 C C . TYR A 1 118 ? 19.967 -15.037 -18.204 1.00 96.06 118 TYR A C 1
ATOM 937 O O . TYR A 1 118 ? 21.116 -14.662 -18.444 1.00 96.06 118 TYR A O 1
ATOM 945 N N . ALA A 1 119 ? 19.148 -14.382 -17.380 1.00 95.56 119 ALA A N 1
ATOM 946 C CA . ALA A 1 119 ? 19.466 -13.114 -16.735 1.00 95.56 119 ALA A CA 1
ATOM 947 C C . ALA A 1 119 ? 19.900 -13.263 -15.264 1.00 95.56 119 ALA A C 1
ATOM 949 O O . ALA A 1 119 ? 19.864 -12.285 -14.532 1.00 95.56 119 ALA A O 1
ATOM 950 N N . ASP A 1 120 ? 20.325 -14.455 -14.820 1.00 94.19 120 ASP A N 1
ATOM 951 C CA . ASP A 1 120 ? 20.643 -14.733 -13.405 1.00 94.19 120 ASP A CA 1
ATOM 952 C C . ASP A 1 120 ? 21.625 -13.717 -12.785 1.00 94.19 120 ASP A C 1
ATOM 954 O O . ASP A 1 120 ? 21.399 -13.243 -11.680 1.00 94.19 120 ASP A O 1
ATOM 958 N N . GLU A 1 121 ? 22.697 -13.347 -13.501 1.00 94.31 121 GLU A N 1
ATOM 959 C CA . GLU A 1 121 ? 23.686 -12.365 -13.017 1.00 94.31 121 GLU A CA 1
ATOM 960 C C . GLU A 1 121 ? 23.059 -10.983 -12.779 1.00 94.31 121 GLU A C 1
ATOM 962 O O . GLU A 1 121 ? 23.377 -10.303 -11.804 1.00 94.31 121 GLU A O 1
ATOM 967 N N . ASP A 1 122 ? 22.183 -10.562 -13.688 1.00 95.69 122 ASP A N 1
ATOM 968 C CA . ASP A 1 122 ? 21.486 -9.289 -13.602 1.00 95.69 122 ASP A CA 1
ATOM 969 C C . ASP A 1 122 ? 20.443 -9.318 -12.493 1.00 95.69 122 ASP A C 1
ATOM 971 O O . ASP A 1 122 ? 20.415 -8.411 -11.671 1.00 95.69 122 ASP A O 1
ATOM 975 N N . LEU A 1 123 ? 19.633 -10.376 -12.428 1.00 92.69 123 LEU A N 1
ATOM 976 C CA . LEU A 1 123 ? 18.609 -10.554 -11.403 1.00 92.69 123 LEU A CA 1
ATOM 977 C C . LEU A 1 123 ? 19.224 -10.627 -10.003 1.00 92.69 123 LEU A C 1
ATOM 979 O O . LEU A 1 123 ? 18.679 -10.030 -9.080 1.00 92.69 123 LEU A O 1
ATOM 983 N N . ASP A 1 124 ? 20.386 -11.265 -9.841 1.00 90.19 124 ASP A N 1
ATOM 984 C CA . ASP A 1 124 ? 21.122 -11.269 -8.573 1.00 90.19 124 ASP A CA 1
ATOM 985 C C . ASP A 1 124 ? 21.447 -9.843 -8.102 1.00 90.19 124 ASP A C 1
ATOM 987 O O . ASP A 1 124 ? 21.379 -9.572 -6.905 1.00 90.19 124 ASP A O 1
ATOM 991 N N . TYR A 1 125 ? 21.805 -8.933 -9.013 1.00 90.75 125 TYR A N 1
ATOM 992 C CA . TYR A 1 125 ? 22.067 -7.527 -8.694 1.00 90.75 125 TYR A CA 1
ATOM 993 C C . TYR A 1 125 ? 20.772 -6.719 -8.526 1.00 90.75 125 TYR A C 1
ATOM 995 O O . TYR A 1 125 ? 20.621 -6.013 -7.534 1.00 90.75 125 TYR A O 1
ATOM 1003 N N . LEU A 1 126 ? 19.827 -6.833 -9.460 1.00 89.44 126 LEU A N 1
ATOM 1004 C CA . LEU A 1 126 ? 18.581 -6.065 -9.481 1.00 89.44 126 LEU A CA 1
ATOM 1005 C C . LEU A 1 126 ? 17.678 -6.399 -8.288 1.00 89.44 126 LEU A C 1
ATOM 1007 O O . LEU A 1 126 ? 17.111 -5.502 -7.674 1.00 89.44 126 LEU A O 1
ATOM 1011 N N . ASN A 1 127 ? 17.617 -7.662 -7.873 1.00 81.12 127 ASN A N 1
ATOM 1012 C CA . ASN A 1 127 ? 16.863 -8.062 -6.683 1.00 81.12 127 ASN A CA 1
ATOM 1013 C C . ASN A 1 127 ? 17.552 -7.650 -5.376 1.00 81.12 127 ASN A C 1
ATOM 1015 O O . ASN A 1 127 ? 16.921 -7.678 -4.330 1.00 81.12 127 ASN A O 1
ATOM 1019 N N . GLN A 1 128 ? 18.827 -7.247 -5.411 1.00 77.25 128 GLN A N 1
ATOM 1020 C CA . GLN A 1 128 ? 19.454 -6.551 -4.281 1.00 77.25 128 GLN A CA 1
ATOM 1021 C C . GLN A 1 128 ? 19.121 -5.052 -4.266 1.00 77.25 128 GLN A C 1
ATOM 1023 O O . GLN A 1 128 ? 19.398 -4.395 -3.262 1.00 77.25 128 GLN A O 1
ATOM 1028 N N . LEU A 1 129 ? 18.580 -4.505 -5.364 1.00 71.00 129 LEU A N 1
ATOM 1029 C CA . LEU A 1 129 ? 18.088 -3.127 -5.420 1.00 71.00 129 LEU A CA 1
ATOM 1030 C C . LEU A 1 129 ? 16.675 -3.006 -4.852 1.00 71.00 129 LEU A C 1
ATOM 1032 O O . LEU A 1 129 ? 16.401 -2.003 -4.203 1.00 71.00 129 LEU A O 1
ATOM 1036 N N . SER A 1 130 ? 15.813 -4.010 -5.066 1.00 65.94 130 SER A N 1
ATOM 1037 C CA . SER A 1 130 ? 14.540 -4.101 -4.345 1.00 65.94 130 SER A CA 1
ATOM 1038 C C . SER A 1 130 ? 14.830 -4.391 -2.877 1.00 65.94 130 SER A C 1
ATOM 1040 O O . SER A 1 130 ? 15.380 -5.440 -2.539 1.00 65.94 130 SER A O 1
ATOM 1042 N N . ILE A 1 131 ? 14.492 -3.455 -1.991 1.00 67.00 131 ILE A N 1
ATOM 1043 C CA . ILE A 1 131 ? 14.638 -3.653 -0.541 1.00 67.00 131 ILE A CA 1
ATOM 1044 C C . ILE A 1 131 ? 13.570 -4.635 -0.026 1.00 67.00 131 ILE A C 1
ATOM 1046 O O . ILE A 1 131 ? 13.746 -5.235 1.036 1.00 67.00 131 ILE A O 1
ATOM 1050 N N . CYS A 1 132 ? 12.486 -4.810 -0.783 1.00 79.06 132 CYS A N 1
ATOM 1051 C CA . CYS A 1 132 ? 11.284 -5.511 -0.362 1.00 79.06 132 CYS A CA 1
ATOM 1052 C C . CYS A 1 132 ? 11.092 -6.831 -1.123 1.00 79.06 132 CYS A C 1
ATOM 1054 O O . CYS A 1 132 ? 11.411 -6.927 -2.310 1.00 79.06 132 CYS A O 1
ATOM 1056 N N . ASP A 1 133 ? 10.573 -7.840 -0.419 1.00 79.50 133 ASP A N 1
ATOM 1057 C CA . ASP A 1 133 ? 10.161 -9.123 -0.999 1.00 79.50 133 ASP A CA 1
ATOM 1058 C C . ASP A 1 133 ? 8.872 -8.963 -1.840 1.00 79.50 133 ASP A C 1
ATOM 1060 O O . ASP A 1 133 ? 8.145 -7.980 -1.697 1.00 79.50 133 ASP A O 1
ATOM 1064 N N . ASP A 1 134 ? 8.544 -9.954 -2.679 1.00 78.75 134 ASP A N 1
ATOM 1065 C CA . ASP A 1 134 ? 7.270 -10.001 -3.418 1.00 78.75 134 ASP A CA 1
ATOM 1066 C C . ASP A 1 134 ? 6.058 -9.866 -2.473 1.00 78.75 134 ASP A C 1
ATOM 1068 O O . ASP A 1 134 ? 5.991 -10.525 -1.429 1.00 78.75 134 ASP A O 1
ATOM 1072 N N . GLY A 1 135 ? 5.066 -9.060 -2.866 1.00 80.75 135 GLY A N 1
ATOM 1073 C CA . GLY A 1 135 ? 3.881 -8.760 -2.048 1.00 80.75 135 GLY A CA 1
ATOM 1074 C C . GLY A 1 135 ? 4.080 -7.609 -1.056 1.00 80.75 135 GLY A C 1
ATOM 1075 O O . GLY A 1 135 ? 3.230 -7.386 -0.189 1.00 80.75 135 GLY A O 1
ATOM 1076 N N . TYR A 1 136 ? 5.190 -6.879 -1.172 1.00 88.62 136 TYR A N 1
ATOM 1077 C CA . TYR A 1 136 ? 5.469 -5.666 -0.415 1.00 88.62 136 TYR A CA 1
ATOM 1078 C C . TYR A 1 136 ? 5.758 -4.502 -1.362 1.00 88.62 136 TYR A C 1
ATOM 1080 O O . TYR A 1 136 ? 6.467 -4.639 -2.355 1.00 88.62 136 TYR A O 1
ATOM 1088 N N . THR A 1 137 ? 5.256 -3.325 -1.010 1.00 88.06 137 THR A N 1
ATOM 1089 C CA . THR A 1 137 ? 5.525 -2.070 -1.709 1.00 88.06 137 THR A CA 1
ATOM 1090 C C . THR A 1 137 ? 6.630 -1.303 -0.990 1.00 88.06 137 THR A C 1
ATOM 1092 O O . THR A 1 137 ? 6.585 -1.138 0.233 1.00 88.06 137 THR A O 1
ATOM 1095 N N . GLU A 1 138 ? 7.612 -0.806 -1.747 1.00 89.25 138 GLU A N 1
ATOM 1096 C CA . GLU A 1 138 ? 8.615 0.120 -1.224 1.00 89.25 138 GLU A CA 1
ATOM 1097 C C . GLU A 1 138 ? 8.067 1.555 -1.204 1.00 89.25 138 GLU A C 1
ATOM 1099 O O . GLU A 1 138 ? 7.708 2.106 -2.243 1.00 89.25 138 GLU A O 1
ATOM 1104 N N . ILE A 1 139 ? 8.057 2.192 -0.030 1.00 87.38 139 ILE A N 1
ATOM 1105 C CA . ILE A 1 139 ? 7.733 3.614 0.135 1.00 87.38 139 ILE A CA 1
ATOM 1106 C C . ILE A 1 139 ? 8.814 4.251 1.010 1.00 87.38 139 ILE A C 1
ATOM 1108 O O . ILE A 1 139 ? 9.022 3.857 2.156 1.00 87.38 139 ILE A O 1
ATOM 1112 N N . ASN A 1 140 ? 9.525 5.252 0.485 1.00 86.00 140 ASN A N 1
ATOM 1113 C CA . ASN A 1 140 ? 10.607 5.951 1.195 1.00 86.00 140 ASN A CA 1
ATOM 1114 C C . ASN A 1 140 ? 11.725 5.024 1.741 1.00 86.00 140 ASN A C 1
ATOM 1116 O O . ASN A 1 140 ? 12.306 5.313 2.792 1.00 86.00 140 ASN A O 1
ATOM 1120 N N . ASN A 1 141 ? 12.100 3.970 1.000 1.00 83.69 141 ASN A N 1
ATOM 1121 C CA . ASN A 1 141 ? 13.048 2.911 1.405 1.00 83.69 141 ASN A CA 1
ATOM 1122 C C . ASN A 1 141 ? 12.574 2.051 2.595 1.00 83.69 141 ASN A C 1
ATOM 1124 O O . ASN A 1 141 ? 13.395 1.515 3.346 1.00 83.69 141 ASN A O 1
ATOM 1128 N N . LEU A 1 142 ? 11.262 1.961 2.805 1.00 89.50 142 LEU A N 1
ATOM 1129 C CA . LEU A 1 142 ? 10.619 1.082 3.779 1.00 89.50 142 LEU A CA 1
ATOM 1130 C C . LEU A 1 142 ? 9.657 0.154 3.045 1.00 89.50 142 LEU A C 1
ATOM 1132 O O . LEU A 1 142 ? 9.102 0.536 2.019 1.00 89.50 142 LEU A O 1
ATOM 1136 N N . CYS A 1 143 ? 9.453 -1.041 3.585 1.00 91.00 143 CYS A N 1
ATOM 1137 C CA . CYS A 1 143 ? 8.581 -2.046 2.994 1.00 91.00 143 CYS A CA 1
ATOM 1138 C C . CYS A 1 143 ? 7.257 -2.117 3.748 1.00 91.00 143 CYS A C 1
ATOM 1140 O O . CYS A 1 143 ? 7.237 -2.109 4.980 1.00 91.00 143 CYS A O 1
ATOM 1142 N N . PHE A 1 144 ? 6.164 -2.227 3.003 1.00 95.81 144 PHE A N 1
ATOM 1143 C CA . PHE A 1 144 ? 4.812 -2.351 3.539 1.00 95.81 144 PHE A CA 1
ATOM 1144 C C . PHE A 1 144 ? 4.070 -3.430 2.770 1.00 95.81 144 PHE A C 1
ATOM 1146 O O . PHE A 1 144 ? 4.098 -3.445 1.542 1.00 95.81 144 PHE A O 1
ATOM 1153 N N . HIS A 1 145 ? 3.426 -4.352 3.474 1.00 96.44 145 HIS A N 1
ATOM 1154 C CA . HIS A 1 145 ? 2.717 -5.444 2.819 1.00 96.44 145 HIS A CA 1
ATOM 1155 C C . HIS A 1 145 ? 1.507 -4.928 2.032 1.00 96.44 145 HIS A C 1
ATOM 1157 O O . HIS A 1 145 ? 0.677 -4.183 2.559 1.00 96.44 145 HIS A O 1
ATOM 1163 N N . GLU A 1 146 ? 1.381 -5.363 0.779 1.00 95.12 146 GLU A N 1
ATOM 1164 C CA . GLU A 1 146 ? 0.361 -4.880 -0.160 1.00 95.12 146 GLU A CA 1
ATOM 1165 C C . GLU A 1 146 ? -1.066 -5.116 0.346 1.00 95.12 146 GLU A C 1
ATOM 1167 O O . GLU A 1 146 ? -1.941 -4.281 0.134 1.00 95.12 146 GLU A O 1
ATOM 1172 N N . GLY A 1 147 ? -1.302 -6.221 1.063 1.00 96.56 147 GLY A N 1
ATOM 1173 C CA . GLY A 1 147 ? -2.607 -6.506 1.670 1.00 96.56 147 GLY A CA 1
ATOM 1174 C C . GLY A 1 147 ? -3.016 -5.467 2.718 1.00 96.56 147 GLY A C 1
ATOM 1175 O O . GLY A 1 147 ? -4.168 -5.039 2.738 1.00 96.56 147 GLY A O 1
ATOM 1176 N N . ASP A 1 148 ? -2.066 -4.991 3.530 1.00 98.69 148 ASP A N 1
ATOM 1177 C CA . ASP A 1 148 ? -2.362 -3.990 4.558 1.00 98.69 148 ASP A CA 1
ATOM 1178 C C . ASP A 1 148 ? -2.630 -2.625 3.906 1.00 98.69 148 ASP A C 1
ATOM 1180 O O . ASP A 1 148 ? -3.625 -1.965 4.214 1.00 98.69 148 ASP A O 1
ATOM 1184 N N . LEU A 1 149 ? -1.793 -2.239 2.933 1.00 98.44 149 LEU A N 1
ATOM 1185 C CA . LEU A 1 149 ? -1.997 -1.027 2.134 1.00 98.44 149 LEU A CA 1
ATOM 1186 C C . LEU A 1 149 ? -3.329 -1.056 1.374 1.00 98.44 149 LEU A C 1
ATOM 1188 O O . LEU A 1 149 ? -4.013 -0.038 1.305 1.00 98.44 149 LEU A O 1
ATOM 1192 N N . SER A 1 150 ? -3.728 -2.214 0.843 1.00 98.38 150 SER A N 1
ATOM 1193 C CA . SER A 1 150 ? -4.991 -2.377 0.123 1.00 98.38 150 SER A CA 1
ATOM 1194 C C . SER A 1 150 ? -6.201 -2.115 1.018 1.00 98.38 150 SER A C 1
ATOM 1196 O O . SER A 1 150 ? -7.122 -1.422 0.589 1.00 98.38 150 SER A O 1
ATOM 1198 N N . VAL A 1 151 ? -6.203 -2.610 2.260 1.00 98.81 151 VAL A N 1
ATOM 1199 C CA . VAL A 1 151 ? -7.287 -2.335 3.219 1.00 98.81 151 VAL A CA 1
ATOM 1200 C C . VAL A 1 151 ? -7.387 -0.838 3.515 1.00 98.81 151 VAL A C 1
ATOM 1202 O O . VAL A 1 151 ? -8.481 -0.274 3.457 1.00 98.81 151 VAL A O 1
ATOM 1205 N N . LEU A 1 152 ? -6.253 -0.182 3.786 1.00 98.75 152 LEU A N 1
ATOM 1206 C CA . LEU A 1 152 ? -6.205 1.264 4.029 1.00 98.75 152 LEU A CA 1
ATOM 1207 C C . LEU A 1 152 ? -6.693 2.061 2.811 1.00 98.75 152 LEU A C 1
ATOM 1209 O O . LEU A 1 152 ? -7.499 2.979 2.961 1.00 98.75 152 LEU A O 1
ATOM 1213 N N . GLN A 1 153 ? -6.268 1.673 1.608 1.00 98.50 153 GLN A N 1
ATOM 1214 C CA . GLN A 1 153 ? -6.696 2.313 0.367 1.00 98.50 153 GLN A CA 1
ATOM 1215 C C . GLN A 1 153 ? -8.206 2.176 0.151 1.00 98.50 153 GLN A C 1
ATOM 1217 O O . GLN A 1 153 ? -8.855 3.149 -0.213 1.00 98.50 153 GLN A O 1
ATOM 1222 N N . ILE A 1 154 ? -8.800 1.010 0.423 1.00 98.62 154 ILE A N 1
ATOM 1223 C CA . ILE A 1 154 ? -10.248 0.828 0.251 1.00 98.62 154 ILE A CA 1
ATOM 1224 C C . ILE A 1 154 ? -11.039 1.673 1.261 1.00 98.62 154 ILE A C 1
ATOM 1226 O O . ILE A 1 154 ? -12.073 2.231 0.899 1.00 98.62 154 ILE A O 1
ATOM 1230 N N . LEU A 1 155 ? -10.559 1.835 2.500 1.00 98.38 155 LEU A N 1
ATOM 1231 C CA . LEU A 1 155 ? -11.179 2.755 3.470 1.00 98.38 155 LEU A CA 1
ATOM 1232 C C . LEU A 1 155 ? -11.198 4.203 2.947 1.00 98.38 155 LEU A C 1
ATOM 1234 O O . LEU A 1 155 ? -12.203 4.909 3.088 1.00 98.38 155 LEU A O 1
ATOM 1238 N N . ILE A 1 156 ? -10.097 4.631 2.329 1.00 98.12 156 ILE A N 1
ATOM 1239 C CA . ILE A 1 156 ? -9.948 5.951 1.704 1.00 98.12 156 ILE A CA 1
ATOM 1240 C C . ILE A 1 156 ? -10.884 6.087 0.496 1.00 98.12 156 ILE A C 1
ATOM 1242 O O . ILE A 1 156 ? -11.656 7.045 0.412 1.00 98.12 156 ILE A O 1
ATOM 1246 N N . ASP A 1 157 ? -10.872 5.109 -0.406 1.00 97.88 157 ASP A N 1
ATOM 1247 C CA . ASP A 1 157 ? -11.687 5.103 -1.621 1.00 97.88 157 ASP A CA 1
ATOM 1248 C C . ASP A 1 157 ? -13.185 5.113 -1.294 1.00 97.88 157 ASP A C 1
ATOM 1250 O O . ASP A 1 157 ? -13.944 5.885 -1.889 1.00 97.88 157 ASP A O 1
ATOM 1254 N N . ASN A 1 158 ? -13.611 4.307 -0.315 1.00 97.75 158 ASN A N 1
ATOM 1255 C CA . ASN A 1 158 ? -14.989 4.289 0.178 1.00 97.75 158 ASN A CA 1
ATOM 1256 C C . ASN A 1 158 ? -15.394 5.665 0.712 1.00 97.75 158 ASN A C 1
ATOM 1258 O O . ASN A 1 158 ? -16.468 6.162 0.366 1.00 97.75 158 ASN A O 1
ATOM 1262 N N . SER A 1 159 ? -14.507 6.309 1.472 1.00 96.31 159 SER A N 1
ATOM 1263 C CA . SER A 1 159 ? -14.742 7.638 2.034 1.00 96.31 159 SER A CA 1
ATOM 1264 C C . SER A 1 159 ? -14.928 8.698 0.946 1.00 96.31 159 SER A C 1
ATOM 1266 O O . SER A 1 159 ? -15.907 9.447 0.975 1.00 96.31 159 SER A O 1
ATOM 1268 N N . TYR A 1 160 ? -14.066 8.717 -0.074 1.00 94.62 160 TYR A N 1
ATOM 1269 C CA . TYR A 1 160 ? -14.230 9.625 -1.211 1.00 94.62 160 TYR A CA 1
ATOM 1270 C C . TYR A 1 160 ? -15.494 9.322 -2.030 1.00 94.62 160 TYR A C 1
ATOM 1272 O O . TYR A 1 160 ? -16.159 10.243 -2.520 1.00 94.62 160 TYR A O 1
ATOM 1280 N N . ALA A 1 161 ? -15.851 8.044 -2.183 1.00 95.69 161 ALA A N 1
ATOM 1281 C CA . ALA A 1 161 ? -16.993 7.611 -2.984 1.00 95.69 161 ALA A CA 1
ATOM 1282 C C . ALA A 1 161 ? -18.348 8.029 -2.393 1.00 95.69 161 ALA A C 1
ATOM 1284 O O . ALA A 1 161 ? -19.305 8.229 -3.152 1.00 95.69 161 ALA A O 1
ATOM 1285 N N . THR A 1 162 ? -18.451 8.192 -1.070 1.00 91.75 162 THR A N 1
ATOM 1286 C CA . THR A 1 162 ? -19.705 8.616 -0.423 1.00 91.75 162 THR A CA 1
ATOM 1287 C C . THR A 1 162 ? -20.083 10.058 -0.768 1.00 91.75 162 THR A C 1
ATOM 1289 O O . THR A 1 162 ? -21.266 10.415 -0.744 1.00 91.75 162 THR A O 1
ATOM 1292 N N . GLY A 1 163 ? -19.092 10.901 -1.087 1.00 83.38 163 GLY A N 1
ATOM 1293 C CA . GLY A 1 163 ? -19.269 12.348 -1.195 1.00 83.38 163 GLY A CA 1
ATOM 1294 C C . GLY A 1 163 ? -19.703 12.997 0.124 1.00 83.38 163 GLY A C 1
ATOM 1295 O O . GLY A 1 163 ? -20.314 14.070 0.098 1.00 83.38 163 GLY A O 1
ATOM 1296 N N . PHE A 1 164 ? -19.450 12.337 1.259 1.00 80.81 164 PHE A N 1
ATOM 1297 C CA . PHE A 1 164 ? -19.783 12.840 2.584 1.00 80.81 164 PHE A CA 1
ATOM 1298 C C . PHE A 1 164 ? -18.999 14.121 2.890 1.00 80.81 164 PHE A C 1
ATOM 1300 O O . PHE A 1 164 ? -17.787 14.208 2.702 1.00 80.81 164 PHE A O 1
ATOM 1307 N N . THR A 1 165 ? -19.711 15.114 3.410 1.00 77.00 165 THR A N 1
ATOM 1308 C CA . THR A 1 165 ? -19.150 16.356 3.945 1.00 77.00 165 THR A CA 1
ATOM 1309 C C . THR A 1 165 ? -19.921 16.704 5.204 1.00 77.00 165 THR A C 1
ATOM 1311 O O . THR A 1 165 ? -21.153 16.628 5.191 1.00 77.00 165 THR A O 1
ATOM 1314 N N . GLU A 1 166 ? -19.237 17.113 6.269 1.00 73.69 166 GLU A N 1
ATOM 1315 C CA . GLU A 1 166 ? -19.908 17.469 7.518 1.00 73.69 166 GLU A CA 1
ATOM 1316 C C . GLU A 1 166 ? -20.869 18.666 7.342 1.00 73.69 166 GLU A C 1
ATOM 1318 O O . GLU A 1 166 ? -20.624 19.602 6.579 1.00 73.69 166 GLU A O 1
ATOM 1323 N N . ASP A 1 167 ? -21.981 18.677 8.085 1.00 68.94 167 ASP A N 1
ATOM 1324 C CA . ASP A 1 167 ? -23.080 19.645 7.904 1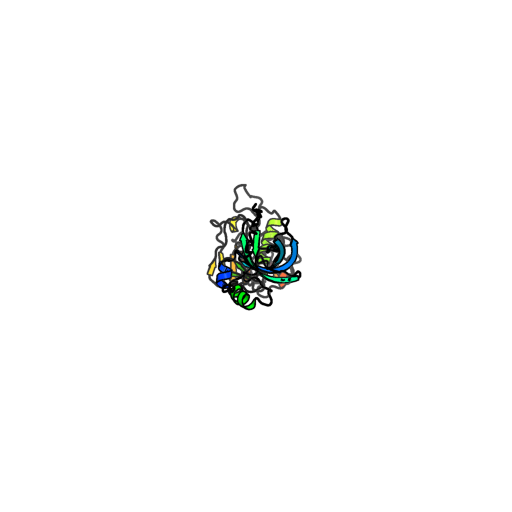.00 68.94 167 ASP A CA 1
ATOM 1325 C C . ASP A 1 167 ? -22.688 21.129 8.103 1.00 68.94 167 ASP A C 1
ATOM 1327 O O . ASP A 1 167 ? -23.430 22.029 7.698 1.00 68.94 167 ASP A O 1
ATOM 1331 N N . ASN A 1 168 ? -21.551 21.414 8.752 1.00 67.38 168 ASN A N 1
ATOM 1332 C CA . ASN A 1 168 ? -21.105 22.773 9.092 1.00 67.38 168 ASN A CA 1
ATOM 1333 C C . ASN A 1 168 ? -19.893 23.260 8.290 1.00 67.38 168 ASN A C 1
ATOM 1335 O O . ASN A 1 168 ? -19.330 24.304 8.634 1.00 67.38 168 ASN A O 1
ATOM 1339 N N . CYS A 1 169 ? -19.517 22.551 7.230 1.00 72.00 169 CYS A N 1
ATOM 1340 C CA . CYS A 1 169 ? -18.356 22.913 6.436 1.00 72.00 169 CYS A CA 1
ATOM 1341 C C . CYS A 1 169 ? -18.512 24.279 5.771 1.00 72.00 169 CYS A C 1
ATOM 1343 O O . CYS A 1 169 ? -19.453 24.536 5.011 1.00 72.00 169 CYS A O 1
ATOM 1345 N N . GLN A 1 170 ? -17.576 25.171 6.076 1.00 74.75 170 GLN A N 1
ATOM 1346 C CA . GLN A 1 170 ? -17.452 26.466 5.414 1.00 74.75 170 GLN A CA 1
ATOM 1347 C C . GLN A 1 170 ? -16.514 26.333 4.210 1.00 74.75 170 GLN A C 1
ATOM 1349 O O . GLN A 1 170 ? -15.718 25.404 4.141 1.00 74.75 170 GLN A O 1
ATOM 1354 N N . GLU A 1 171 ? -16.605 27.256 3.246 1.00 64.38 171 GLU A N 1
ATOM 1355 C CA . GLU A 1 171 ? -15.741 27.237 2.047 1.00 64.38 171 GLU A CA 1
ATOM 1356 C C . GLU A 1 171 ? -14.235 27.299 2.381 1.00 64.38 171 GLU A C 1
ATOM 1358 O O . GLU A 1 171 ? -13.412 26.981 1.527 1.00 64.38 171 GLU A O 1
ATOM 1363 N N . ASP A 1 172 ? -13.871 27.720 3.593 1.00 68.50 172 ASP A N 1
ATOM 1364 C CA . ASP A 1 172 ? -12.507 27.813 4.116 1.00 68.50 172 ASP A CA 1
ATOM 1365 C C . ASP A 1 172 ? -12.167 26.751 5.177 1.00 68.50 172 ASP A C 1
ATOM 1367 O O . ASP A 1 172 ? -11.103 26.832 5.797 1.00 68.50 172 ASP A O 1
ATOM 1371 N N . ASP A 1 173 ? -13.041 25.764 5.396 1.00 75.75 173 ASP A N 1
ATOM 1372 C CA . ASP A 1 173 ? -12.801 24.706 6.375 1.00 75.75 173 ASP A CA 1
ATOM 1373 C C . ASP A 1 173 ? -11.855 23.635 5.816 1.00 75.75 173 ASP A C 1
ATOM 1375 O O . ASP A 1 173 ? -12.260 22.713 5.110 1.00 75.75 173 ASP A O 1
ATOM 1379 N N . LEU A 1 174 ? -10.570 23.778 6.147 1.00 69.75 174 LEU A N 1
ATOM 1380 C CA . LEU A 1 174 ? -9.495 22.861 5.753 1.00 69.75 174 LEU A CA 1
ATOM 1381 C C . LEU A 1 174 ? -9.617 21.463 6.389 1.00 69.75 174 LEU A C 1
ATOM 1383 O O . LEU A 1 174 ? -8.901 20.557 5.980 1.00 69.75 174 LEU A O 1
ATOM 1387 N N . TYR A 1 175 ? -10.504 21.291 7.373 1.00 74.69 175 TYR A N 1
ATOM 1388 C CA . TYR A 1 175 ? -10.729 20.033 8.093 1.00 74.69 175 TYR A CA 1
ATOM 1389 C C . TYR A 1 175 ? -12.009 19.328 7.636 1.00 74.69 175 TYR A C 1
ATOM 1391 O O . TYR A 1 175 ? -12.438 18.351 8.246 1.00 74.69 175 TYR A O 1
ATOM 1399 N N . CYS A 1 176 ? -12.645 19.836 6.578 1.00 81.88 176 CYS A N 1
ATOM 1400 C CA . CYS A 1 176 ? -13.882 19.281 6.073 1.00 81.88 176 CYS A CA 1
ATOM 1401 C C . CYS A 1 176 ? -13.653 18.336 4.894 1.00 81.88 176 CYS A C 1
ATOM 1403 O O . CYS A 1 176 ? -13.352 18.769 3.781 1.00 81.88 176 CYS A O 1
ATOM 1405 N N . GLY A 1 177 ? -13.913 17.051 5.117 1.00 88.56 177 GLY A N 1
ATOM 1406 C CA . GLY A 1 177 ? -13.987 16.051 4.061 1.00 88.56 177 GLY A CA 1
ATOM 1407 C C . GLY A 1 177 ? -13.992 14.635 4.616 1.00 88.56 177 GLY A C 1
ATOM 1408 O O . GLY A 1 177 ? -13.841 14.425 5.819 1.00 88.56 177 GLY A O 1
ATOM 1409 N N . SER A 1 178 ? -14.179 13.678 3.713 1.00 93.38 178 SER A N 1
ATOM 1410 C CA . SER A 1 178 ? -14.039 12.254 3.989 1.00 93.38 178 SER A CA 1
ATOM 1411 C C . SER A 1 178 ? -13.154 11.621 2.910 1.00 93.38 178 SER A C 1
ATOM 1413 O O . SER A 1 178 ? -13.558 11.631 1.745 1.00 93.38 178 SER A O 1
ATOM 1415 N N . PRO A 1 179 ? -11.962 11.100 3.259 1.00 94.75 179 PRO A N 1
ATOM 1416 C CA . PRO A 1 179 ? -11.293 11.236 4.560 1.00 94.75 179 PRO A CA 1
ATOM 1417 C C . PRO A 1 179 ? -11.012 12.707 4.921 1.00 94.75 179 PRO A C 1
ATOM 1419 O O . PRO A 1 179 ? -11.062 13.582 4.055 1.00 94.75 179 PRO A O 1
ATOM 1422 N N . ASN A 1 180 ? -10.725 12.997 6.192 1.00 93.12 180 ASN A N 1
ATOM 1423 C CA . ASN A 1 180 ? -10.389 14.351 6.640 1.00 93.12 180 ASN A CA 1
ATOM 1424 C C . ASN A 1 180 ? -9.128 14.872 5.910 1.00 93.12 180 ASN A C 1
ATOM 1426 O O . ASN A 1 180 ? -8.042 14.335 6.147 1.00 93.12 180 ASN A O 1
ATOM 1430 N N . PRO A 1 181 ? -9.228 15.947 5.097 1.00 91.75 181 PRO A N 1
ATOM 1431 C CA . PRO A 1 181 ? -8.105 16.472 4.316 1.00 91.75 181 PRO A CA 1
ATOM 1432 C C . PRO A 1 181 ? -6.937 16.998 5.156 1.00 91.75 181 PRO A C 1
ATOM 1434 O O . PRO A 1 181 ? -5.845 17.198 4.635 1.00 91.75 181 PRO A O 1
ATOM 1437 N N . GLN A 1 182 ? -7.122 17.213 6.463 1.00 91.19 182 GLN A N 1
ATOM 1438 C CA . GLN A 1 182 ? -6.020 17.558 7.362 1.00 91.19 182 GLN A CA 1
ATOM 1439 C C . GLN A 1 182 ? -4.890 16.530 7.327 1.00 91.19 182 GLN A C 1
ATOM 1441 O O . GLN A 1 182 ? -3.744 16.912 7.560 1.00 91.19 182 GLN A O 1
ATOM 1446 N N . MET A 1 183 ? -5.205 15.253 7.100 1.00 92.81 183 MET A N 1
ATOM 1447 C CA . MET A 1 183 ? -4.222 14.167 7.138 1.00 92.81 183 MET A CA 1
ATOM 1448 C C . MET A 1 183 ? -3.089 14.366 6.124 1.00 92.81 183 MET A C 1
ATOM 1450 O O . MET A 1 183 ? -1.941 14.103 6.474 1.00 92.81 183 MET A O 1
ATOM 1454 N N . ASP A 1 184 ? -3.407 14.958 4.974 1.00 93.62 184 ASP A N 1
ATOM 1455 C CA . ASP A 1 184 ? -2.483 15.325 3.893 1.00 93.62 184 ASP A CA 1
ATOM 1456 C C . ASP A 1 184 ? -1.699 16.630 4.196 1.00 93.62 184 ASP A C 1
ATOM 1458 O O . ASP A 1 184 ? -0.634 16.891 3.652 1.00 93.62 184 ASP A O 1
ATOM 1462 N N . SER A 1 185 ? -2.142 17.482 5.134 1.00 92.44 185 SER A N 1
ATOM 1463 C CA . SER A 1 185 ? -1.463 18.767 5.388 1.00 92.44 185 SER A CA 1
ATOM 1464 C C . SER A 1 185 ? -0.076 18.587 6.035 1.00 92.44 185 SER A C 1
ATOM 1466 O O . SER A 1 185 ? -0.000 18.261 7.224 1.00 92.44 185 SER A O 1
ATOM 1468 N N . PRO A 1 186 ? 1.039 18.969 5.378 1.00 90.31 186 PRO A N 1
ATOM 1469 C CA . PRO A 1 186 ? 2.384 18.823 5.945 1.00 90.31 186 PRO A CA 1
ATOM 1470 C C . PRO A 1 186 ? 2.646 19.776 7.124 1.00 90.31 186 PRO A C 1
ATOM 1472 O O . PRO A 1 186 ? 3.670 19.680 7.806 1.00 90.31 186 PRO A O 1
ATOM 1475 N N . THR A 1 187 ? 1.760 20.753 7.353 1.00 88.69 187 THR A N 1
ATOM 1476 C CA . THR A 1 187 ? 1.879 21.730 8.444 1.00 88.69 187 THR A CA 1
ATOM 1477 C C . THR A 1 187 ? 0.905 21.506 9.589 1.00 88.69 187 THR A C 1
ATOM 1479 O O . THR A 1 187 ? 1.207 21.931 10.707 1.00 88.69 187 THR A O 1
ATOM 1482 N N . ASP A 1 188 ? -0.241 20.877 9.324 1.00 87.25 188 ASP A N 1
ATOM 1483 C CA . ASP A 1 188 ? -1.326 20.714 10.299 1.00 87.25 188 ASP A CA 1
ATOM 1484 C C . ASP A 1 188 ? -1.587 19.250 10.672 1.00 87.25 188 ASP A C 1
ATOM 1486 O O . ASP A 1 188 ? -2.167 18.992 11.734 1.00 87.25 188 ASP A O 1
ATOM 1490 N N . SER A 1 189 ? -1.150 18.300 9.840 1.00 88.69 189 SER A N 1
ATOM 1491 C CA . SER A 1 189 ? -1.133 16.883 10.182 1.00 88.69 189 SER A CA 1
ATOM 1492 C C . SER A 1 189 ? -0.141 16.663 11.319 1.00 88.69 189 SER A C 1
ATOM 1494 O O . SER A 1 189 ? 1.031 17.040 11.263 1.00 88.69 189 SER A O 1
ATOM 1496 N N . TRP A 1 190 ? -0.638 16.083 12.404 1.00 88.12 190 TRP A N 1
ATOM 1497 C CA . TRP A 1 190 ? 0.169 15.696 13.559 1.00 88.12 190 TRP A CA 1
ATOM 1498 C C . TRP A 1 190 ? 0.259 14.176 13.687 1.00 88.12 190 TRP A C 1
ATOM 1500 O O . TRP A 1 190 ? 0.771 13.683 14.690 1.00 88.12 190 TRP A O 1
ATOM 1510 N N . PHE A 1 191 ? -0.237 13.446 12.688 1.00 87.31 191 PHE A N 1
ATOM 1511 C CA . PHE A 1 191 ? -0.210 11.997 12.658 1.00 87.31 191 PHE A CA 1
ATOM 1512 C C . PHE A 1 191 ? 1.186 11.517 12.283 1.00 87.31 191 PHE A C 1
ATOM 1514 O O . PHE A 1 191 ? 1.843 12.059 11.394 1.00 87.31 191 PHE A O 1
ATOM 1521 N N . TRP A 1 192 ? 1.659 10.509 13.003 1.00 90.94 192 TRP A N 1
ATOM 1522 C CA . TRP A 1 192 ? 2.903 9.831 12.694 1.00 90.94 192 TRP A CA 1
ATOM 1523 C C . TRP A 1 192 ? 2.645 8.339 12.587 1.00 90.94 192 TRP A C 1
ATOM 1525 O O . TRP A 1 192 ? 1.762 7.779 13.239 1.00 90.94 192 TRP A O 1
ATOM 1535 N N . ASN A 1 193 ? 3.497 7.700 11.807 1.00 97.00 193 ASN A N 1
ATOM 1536 C CA . ASN A 1 193 ? 3.592 6.256 11.737 1.00 97.00 193 ASN A CA 1
ATOM 1537 C C . ASN A 1 193 ? 4.759 5.828 12.621 1.00 97.00 193 ASN A C 1
ATOM 1539 O O . ASN A 1 193 ? 5.825 6.449 12.581 1.00 97.00 193 ASN A O 1
ATOM 1543 N N . VAL A 1 194 ? 4.579 4.795 13.437 1.00 98.12 194 VAL A N 1
ATOM 1544 C CA . VAL A 1 194 ? 5.684 4.143 14.147 1.00 98.12 194 VAL A CA 1
ATOM 1545 C C . VAL A 1 194 ? 6.045 2.879 13.387 1.00 98.12 194 VAL A C 1
ATOM 1547 O O . VAL A 1 194 ? 5.263 1.945 13.375 1.00 98.12 194 VAL A O 1
ATOM 1550 N N . ILE A 1 195 ? 7.218 2.837 12.769 1.00 97.50 195 ILE A N 1
ATOM 1551 C CA . ILE A 1 195 ? 7.682 1.705 11.962 1.00 97.50 195 ILE A CA 1
ATOM 1552 C C . ILE A 1 195 ? 8.935 1.158 12.634 1.00 97.50 195 ILE A C 1
ATOM 1554 O O . ILE A 1 195 ? 9.910 1.894 12.818 1.00 97.50 195 ILE A O 1
ATOM 1558 N N . ASP A 1 196 ? 8.874 -0.086 13.107 1.00 94.62 196 ASP A N 1
ATOM 1559 C CA . ASP A 1 196 ? 9.952 -0.758 13.850 1.00 94.62 196 ASP A CA 1
ATOM 1560 C C . ASP A 1 196 ? 10.507 0.092 15.017 1.00 94.62 196 ASP A C 1
ATOM 1562 O O . ASP A 1 196 ? 11.706 0.138 15.319 1.00 94.62 196 ASP A O 1
ATOM 1566 N N . GLY A 1 197 ? 9.607 0.821 15.686 1.00 94.50 197 GLY A N 1
ATOM 1567 C CA . GLY A 1 197 ? 9.916 1.699 16.817 1.00 94.50 197 GLY A CA 1
ATOM 1568 C C . GLY A 1 197 ? 10.484 3.077 16.452 1.00 94.50 197 GLY A C 1
ATOM 1569 O O . GLY A 1 197 ? 10.888 3.819 17.355 1.00 94.50 197 GLY A O 1
ATOM 1570 N N . GLN A 1 198 ? 10.522 3.447 15.171 1.00 96.25 198 GLN A N 1
ATOM 1571 C CA . GLN A 1 198 ? 10.919 4.775 14.694 1.00 96.25 198 GLN A CA 1
ATOM 1572 C C . GLN A 1 198 ? 9.716 5.557 14.162 1.00 96.25 198 GLN A C 1
ATOM 1574 O O . GLN A 1 198 ? 8.813 4.983 13.574 1.00 96.25 198 GLN A O 1
ATOM 1579 N N . SER A 1 199 ? 9.690 6.875 14.378 1.00 96.69 199 SER A N 1
ATOM 1580 C CA . SER A 1 199 ? 8.574 7.725 13.943 1.00 96.69 199 SER A CA 1
ATOM 1581 C C . SER A 1 199 ? 8.821 8.338 12.566 1.00 96.69 199 SER A C 1
ATOM 1583 O O . SER A 1 199 ? 9.871 8.947 12.346 1.00 96.69 199 SER A O 1
ATOM 1585 N N . TYR A 1 200 ? 7.814 8.257 11.700 1.00 95.56 200 TYR A N 1
ATOM 1586 C CA . TYR A 1 200 ? 7.796 8.787 10.337 1.00 95.56 200 TYR A CA 1
ATOM 1587 C C . TYR A 1 200 ? 6.570 9.680 10.118 1.00 95.56 200 TYR A C 1
ATOM 1589 O O . TYR A 1 200 ? 5.528 9.477 10.743 1.00 95.56 200 TYR A O 1
ATOM 1597 N N . TYR A 1 201 ? 6.708 10.663 9.231 1.00 94.69 201 TYR A N 1
ATOM 1598 C CA . TYR A 1 201 ? 5.639 11.566 8.800 1.00 94.69 201 TYR A CA 1
ATOM 1599 C C . TYR A 1 201 ? 5.522 11.453 7.283 1.00 94.69 201 TYR A C 1
ATOM 1601 O O . TYR A 1 201 ? 6.546 11.578 6.608 1.00 94.69 201 TYR A O 1
ATOM 1609 N N . PHE A 1 202 ? 4.311 11.200 6.789 1.00 94.88 202 PHE A N 1
ATOM 1610 C CA . PHE A 1 202 ? 4.056 10.961 5.366 1.00 94.88 202 PHE A CA 1
ATOM 1611 C C . PHE A 1 202 ? 3.312 12.103 4.675 1.00 94.88 202 PHE A C 1
ATOM 1613 O O . PHE A 1 202 ? 3.594 12.319 3.510 1.00 94.88 202 PHE A O 1
ATOM 1620 N N . ALA A 1 203 ? 2.513 12.883 5.417 1.00 94.50 203 ALA A N 1
ATOM 1621 C CA . ALA A 1 203 ? 1.782 14.047 4.911 1.00 94.50 203 ALA A CA 1
ATOM 1622 C C . ALA A 1 203 ? 2.643 14.944 4.007 1.00 94.50 203 ALA A C 1
ATOM 1624 O O . ALA A 1 203 ? 3.635 15.525 4.485 1.00 94.50 203 ALA A O 1
ATOM 1625 N N . ASP A 1 204 ? 2.261 15.079 2.738 1.00 93.31 204 ASP A N 1
ATOM 1626 C CA . ASP A 1 204 ? 3.052 15.802 1.738 1.00 93.31 204 ASP A CA 1
ATOM 1627 C C . ASP A 1 204 ? 2.333 16.997 1.082 1.00 93.31 204 ASP A C 1
ATOM 1629 O O . ASP A 1 204 ? 3.003 17.924 0.594 1.00 93.31 204 ASP A O 1
ATOM 1633 N N . GLY A 1 205 ? 1.010 17.085 1.212 1.00 93.19 205 GLY A N 1
ATOM 1634 C CA . GLY A 1 205 ? 0.196 18.209 0.768 1.00 93.19 205 GLY A CA 1
ATOM 1635 C C . GLY A 1 205 ? -0.115 18.175 -0.721 1.00 93.19 205 GLY A C 1
ATOM 1636 O O . GLY A 1 205 ? -0.251 19.253 -1.327 1.00 93.19 205 GLY A O 1
ATOM 1637 N N . ASP A 1 206 ? -0.165 16.994 -1.332 1.00 92.75 206 ASP A N 1
ATOM 1638 C CA . ASP A 1 206 ? -0.493 16.821 -2.745 1.00 92.75 206 ASP A CA 1
ATOM 1639 C C . ASP A 1 206 ? -2.002 16.962 -3.047 1.00 92.75 206 ASP A C 1
ATOM 1641 O O . ASP A 1 206 ? -2.397 17.173 -4.204 1.00 92.75 206 ASP A O 1
ATOM 1645 N N . GLY A 1 207 ? -2.831 16.996 -2.000 1.00 90.88 207 GLY A N 1
ATOM 1646 C CA . GLY A 1 207 ? -4.278 17.167 -2.054 1.00 90.88 207 GLY A CA 1
ATOM 1647 C C . GLY A 1 207 ? -5.070 15.861 -1.991 1.00 90.88 207 GLY A C 1
ATOM 1648 O O . GLY A 1 207 ? -6.298 15.911 -2.156 1.00 90.88 207 GLY A O 1
ATOM 1649 N N . ILE A 1 208 ? -4.415 14.720 -1.791 1.00 91.75 208 ILE A N 1
ATOM 1650 C CA . ILE A 1 208 ? -5.018 13.393 -1.688 1.00 91.75 208 ILE A CA 1
ATOM 1651 C C . ILE A 1 208 ? -4.553 12.764 -0.379 1.00 91.75 208 ILE A C 1
ATOM 1653 O O . ILE A 1 208 ? -3.384 12.807 -0.051 1.00 91.75 208 ILE A O 1
ATOM 1657 N N . VAL A 1 209 ? -5.479 12.162 0.372 1.00 95.31 209 VAL A N 1
ATOM 1658 C CA . VAL A 1 209 ? -5.096 11.370 1.544 1.00 95.31 209 VAL A CA 1
ATOM 1659 C C . VAL A 1 209 ? -4.649 9.990 1.076 1.00 95.31 209 VAL A C 1
ATOM 1661 O O . VAL A 1 209 ? -5.453 9.250 0.504 1.00 95.31 209 VAL A O 1
ATOM 1664 N N . GLU A 1 210 ? -3.401 9.637 1.352 1.00 96.69 210 GLU A N 1
ATOM 1665 C CA . GLU A 1 210 ? -2.800 8.341 1.021 1.00 96.69 210 GLU A CA 1
ATOM 1666 C C . GLU A 1 210 ? -2.825 7.350 2.208 1.00 96.69 210 GLU A C 1
ATOM 1668 O O . GLU A 1 210 ? -2.980 7.753 3.368 1.00 96.69 210 GLU A O 1
ATOM 1673 N N . PRO A 1 211 ? -2.637 6.031 1.973 1.00 98.06 211 PRO A N 1
ATOM 1674 C CA . PRO A 1 211 ? -2.666 5.016 3.027 1.00 98.06 211 PRO A CA 1
ATOM 1675 C C . PRO A 1 211 ? -1.807 5.332 4.252 1.00 98.06 211 PRO A C 1
ATOM 1677 O O . PRO A 1 211 ? -2.282 5.166 5.371 1.00 98.06 211 PRO A O 1
ATOM 1680 N N . LEU A 1 212 ? -0.573 5.815 4.074 1.00 97.69 212 LEU A N 1
ATOM 1681 C CA . LEU A 1 212 ? 0.350 6.095 5.185 1.00 97.69 212 LEU A CA 1
ATOM 1682 C C . LEU A 1 212 ? 0.094 7.443 5.878 1.00 97.69 212 LEU A C 1
ATOM 1684 O O . LEU A 1 212 ? 0.734 7.760 6.881 1.00 97.69 212 LEU A O 1
ATOM 1688 N N . GLU A 1 213 ? -0.849 8.237 5.388 1.00 96.75 213 GLU A N 1
ATOM 1689 C CA . GLU A 1 213 ? -1.278 9.490 6.016 1.00 96.75 213 GLU A CA 1
ATOM 1690 C C . GLU A 1 213 ? -2.493 9.285 6.927 1.00 96.75 213 GLU A C 1
ATOM 1692 O O . GLU A 1 213 ? -2.841 10.154 7.732 1.00 96.75 213 GLU A O 1
ATOM 1697 N N . LEU A 1 214 ? -3.136 8.119 6.816 1.00 95.81 214 LEU A N 1
ATOM 1698 C CA . LEU A 1 214 ? -4.396 7.823 7.466 1.00 95.81 214 LEU A CA 1
ATOM 1699 C C . LEU A 1 214 ? -4.230 7.538 8.965 1.00 95.81 214 LEU A C 1
ATOM 1701 O O . LEU A 1 214 ? -3.857 6.438 9.374 1.00 95.81 214 LEU A O 1
ATOM 1705 N N . GLY A 1 215 ? -4.589 8.514 9.796 1.00 94.94 215 GLY A N 1
ATOM 1706 C CA . GLY A 1 215 ? -4.605 8.372 11.251 1.00 94.94 215 GLY A CA 1
ATOM 1707 C C . GLY A 1 215 ? -3.252 7.988 11.855 1.00 94.94 215 GLY A C 1
ATOM 1708 O O . GLY A 1 215 ? -2.194 8.208 11.270 1.00 94.94 215 GLY A O 1
ATOM 1709 N N . LEU A 1 216 ? -3.270 7.442 13.074 1.00 96.75 216 LEU A N 1
ATOM 1710 C CA . LEU A 1 216 ? -2.054 6.914 13.699 1.00 96.75 216 LEU A CA 1
ATOM 1711 C C . LEU A 1 216 ? -1.894 5.437 13.374 1.00 96.75 216 LEU A C 1
ATOM 1713 O O . LEU A 1 216 ? -2.832 4.655 13.544 1.00 96.75 216 LEU A O 1
ATOM 1717 N N . GLN A 1 217 ? -0.676 5.068 12.991 1.00 98.12 217 GLN A N 1
ATOM 1718 C CA . GLN A 1 217 ? -0.348 3.706 12.601 1.00 98.12 217 GLN A CA 1
ATOM 1719 C C . GLN A 1 217 ? 0.895 3.211 13.332 1.00 98.12 217 GLN A C 1
ATOM 1721 O O . GLN A 1 217 ? 1.848 3.969 13.548 1.00 98.12 217 GLN A O 1
ATOM 1726 N N . GLU A 1 218 ? 0.904 1.930 13.680 1.00 98.62 218 GLU A N 1
ATOM 1727 C CA . GLU A 1 218 ? 2.124 1.218 14.051 1.00 98.62 218 GLU A CA 1
ATOM 1728 C C . GLU A 1 218 ? 2.328 0.031 13.115 1.00 98.62 218 GLU A C 1
ATOM 1730 O O . GLU A 1 218 ? 1.392 -0.710 12.816 1.00 98.62 218 GLU A O 1
ATOM 1735 N N . TRP A 1 219 ? 3.566 -0.123 12.663 1.00 98.56 219 TRP A N 1
ATOM 1736 C CA . TRP A 1 219 ? 4.020 -1.156 11.752 1.00 98.56 219 TRP A CA 1
ATOM 1737 C C . TRP A 1 219 ? 5.215 -1.876 12.372 1.00 98.56 219 TRP A C 1
ATOM 1739 O O . TRP A 1 219 ? 6.119 -1.241 12.933 1.00 98.56 219 TRP A O 1
ATOM 1749 N N . ASN A 1 220 ? 5.236 -3.198 12.258 1.00 96.25 220 ASN A N 1
ATOM 1750 C CA . ASN A 1 220 ? 6.347 -4.031 12.701 1.00 96.25 220 ASN A CA 1
ATOM 1751 C C . ASN A 1 220 ? 6.639 -5.090 11.643 1.00 96.25 220 ASN A C 1
ATOM 1753 O O . ASN A 1 220 ? 5.713 -5.750 11.170 1.00 96.25 220 ASN A O 1
ATOM 1757 N N . ASP A 1 221 ? 7.909 -5.243 11.275 1.00 91.81 221 ASP A N 1
ATOM 1758 C CA . ASP A 1 221 ? 8.345 -6.195 10.247 1.00 91.81 221 ASP A CA 1
ATOM 1759 C C . ASP A 1 221 ? 7.500 -6.070 8.954 1.00 91.81 221 ASP A C 1
ATOM 1761 O O . ASP A 1 221 ? 7.049 -7.057 8.376 1.00 91.81 221 ASP A O 1
ATOM 1765 N N . SER A 1 222 ? 7.282 -4.828 8.497 1.00 93.44 222 SER A N 1
ATO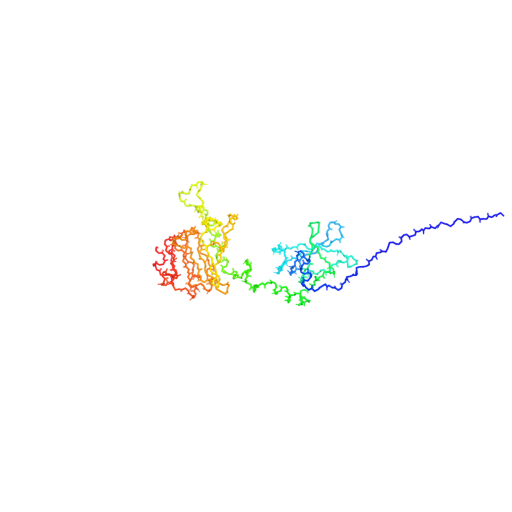M 1766 C CA . SER A 1 222 ? 6.512 -4.470 7.285 1.00 93.44 222 SER A CA 1
ATOM 1767 C C . SER A 1 222 ? 4.999 -4.761 7.323 1.00 93.44 222 SER A C 1
ATOM 1769 O O . SER A 1 222 ? 4.339 -4.678 6.283 1.00 93.44 222 SER A O 1
ATOM 1771 N N . ARG A 1 223 ? 4.433 -5.085 8.494 1.00 97.88 223 ARG A N 1
ATOM 1772 C CA . ARG A 1 223 ? 3.000 -5.368 8.693 1.00 97.88 223 ARG A CA 1
ATOM 1773 C C . ARG A 1 223 ? 2.332 -4.378 9.638 1.00 97.88 223 ARG A C 1
ATOM 1775 O O . ARG A 1 223 ? 2.946 -3.966 10.623 1.00 97.88 223 ARG A O 1
ATOM 1782 N N . LEU A 1 224 ? 1.082 -4.016 9.356 1.00 98.81 224 LEU A N 1
ATOM 1783 C CA . LEU A 1 224 ? 0.295 -3.102 10.187 1.00 98.81 224 LEU A CA 1
ATOM 1784 C C . LEU A 1 224 ? -0.160 -3.812 11.469 1.00 98.81 224 LEU A C 1
ATOM 1786 O O . LEU A 1 224 ? -0.894 -4.797 11.416 1.00 98.81 224 LEU A O 1
ATOM 1790 N N . THR A 1 225 ? 0.249 -3.294 12.626 1.00 98.81 225 THR A N 1
ATOM 1791 C CA . THR A 1 225 ? -0.101 -3.848 13.946 1.00 98.81 225 THR A CA 1
ATOM 1792 C C . THR A 1 225 ? -1.084 -2.973 14.715 1.00 98.81 225 THR A C 1
ATOM 1794 O O . THR A 1 225 ? -1.807 -3.460 15.586 1.00 98.81 225 THR A O 1
ATOM 1797 N N . SER A 1 226 ? -1.167 -1.686 14.380 1.00 98.62 226 SER A N 1
ATOM 1798 C CA . SER A 1 226 ? -2.099 -0.750 15.004 1.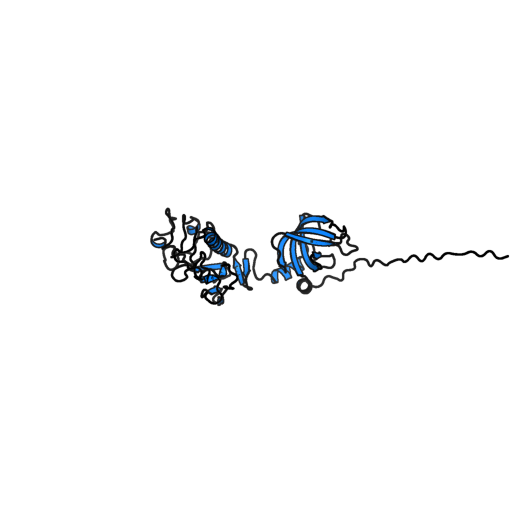00 98.62 226 SER A CA 1
ATOM 1799 C C . SER A 1 226 ? -2.615 0.256 13.990 1.00 98.62 226 SER A C 1
ATOM 1801 O O . SER A 1 226 ? -1.819 0.918 13.332 1.00 98.62 226 SER A O 1
ATOM 1803 N N . LEU A 1 227 ? -3.934 0.411 13.918 1.00 98.25 227 LEU A N 1
ATOM 1804 C CA . LEU A 1 227 ? -4.617 1.488 13.216 1.00 98.25 227 LEU A CA 1
ATOM 1805 C C . LEU A 1 227 ? -5.566 2.181 14.190 1.00 98.25 227 LEU A C 1
ATOM 1807 O O . LEU A 1 227 ? -6.540 1.597 14.673 1.00 98.25 227 LEU A O 1
ATOM 1811 N N . MET A 1 228 ? -5.289 3.453 14.456 1.00 96.94 228 MET A N 1
ATOM 1812 C CA . MET A 1 228 ? -6.152 4.321 15.243 1.00 96.94 228 MET A CA 1
ATOM 1813 C C . MET A 1 228 ? -6.642 5.466 14.372 1.00 96.94 228 MET A C 1
ATOM 1815 O O . MET A 1 228 ? -5.933 6.448 14.149 1.00 96.94 228 MET A O 1
ATOM 1819 N N . CYS A 1 229 ? -7.893 5.345 13.946 1.00 94.50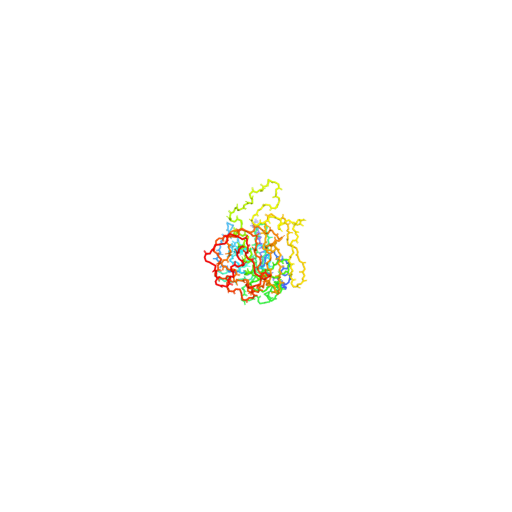 229 CYS A N 1
ATOM 1820 C CA . CYS A 1 229 ? -8.626 6.379 13.234 1.00 94.50 229 CYS A CA 1
ATOM 1821 C C . CYS A 1 229 ? -9.846 6.893 14.002 1.00 94.50 229 CYS A C 1
ATOM 1823 O O . CYS A 1 229 ? -10.747 7.476 13.407 1.00 94.50 229 CYS A O 1
ATOM 1825 N N . GLY A 1 230 ? -9.874 6.707 15.323 1.00 86.44 230 GLY A N 1
ATOM 1826 C CA . GLY A 1 230 ? -10.960 7.170 16.180 1.00 86.44 230 GLY A CA 1
ATOM 1827 C C . GLY A 1 230 ? -10.575 8.192 17.248 1.00 86.44 230 GLY A C 1
ATOM 1828 O O . GLY A 1 230 ? -9.508 8.812 17.225 1.00 86.44 230 GLY A O 1
ATOM 1829 N N . ALA A 1 231 ? -11.483 8.401 18.201 1.00 82.69 231 ALA A N 1
ATOM 1830 C CA . ALA A 1 231 ? -11.347 9.311 19.338 1.00 82.69 231 ALA A CA 1
ATOM 1831 C C . ALA A 1 231 ? -10.956 10.757 18.965 1.00 82.69 231 ALA A C 1
ATOM 1833 O O . ALA A 1 231 ? -11.811 11.567 18.625 1.00 82.69 231 ALA A O 1
ATOM 1834 N N . TYR A 1 232 ? -9.678 11.114 19.118 1.00 82.56 232 TYR A N 1
ATOM 1835 C CA . TYR A 1 232 ? -9.154 12.471 18.908 1.00 82.56 232 TYR A CA 1
ATOM 1836 C C . TYR A 1 232 ? -8.350 12.611 17.609 1.00 82.56 232 TYR A C 1
ATOM 1838 O O . TYR A 1 232 ? -7.748 13.662 17.395 1.00 82.56 232 TYR A O 1
ATOM 1846 N N . ILE A 1 233 ? -8.327 11.565 16.776 1.00 87.12 233 ILE A N 1
ATOM 1847 C CA . ILE A 1 233 ? -7.626 11.523 15.487 1.00 87.12 233 ILE A CA 1
ATOM 1848 C C . ILE A 1 233 ? -8.455 12.235 14.402 1.00 87.12 233 ILE A C 1
ATOM 1850 O O . ILE A 1 233 ? -7.887 12.893 13.545 1.00 87.12 233 ILE A O 1
ATOM 1854 N N . TYR A 1 234 ? -9.792 12.189 14.489 1.00 85.50 234 TYR A N 1
ATOM 1855 C CA . TYR A 1 234 ? -10.726 12.841 13.554 1.00 85.50 234 TYR A CA 1
ATOM 1856 C C . TYR A 1 234 ? -10.511 12.459 12.076 1.00 85.50 234 TYR A C 1
ATOM 1858 O O . TYR A 1 234 ? -10.551 13.331 11.207 1.00 85.50 234 TYR A O 1
ATOM 1866 N N . CYS A 1 235 ? -10.322 11.169 11.766 1.00 93.88 235 CYS A N 1
ATOM 1867 C CA . CYS A 1 235 ? -10.134 10.724 10.376 1.00 93.88 235 CYS A CA 1
ATOM 1868 C C . CYS A 1 235 ? -11.349 11.009 9.476 1.00 93.88 235 CYS A C 1
ATOM 1870 O O . CYS A 1 235 ? -11.184 11.135 8.266 1.00 93.88 235 CYS A O 1
ATOM 1872 N N . SER A 1 236 ? -12.551 11.147 10.051 1.00 93.38 236 SER A N 1
ATOM 1873 C CA . SER A 1 236 ? -13.798 11.435 9.323 1.00 93.38 236 SER A CA 1
ATOM 1874 C C . SER A 1 236 ? -14.059 10.448 8.181 1.00 93.38 236 SER A C 1
ATOM 1876 O O . SER A 1 236 ? -14.555 10.825 7.120 1.00 93.38 236 SER A O 1
ATOM 1878 N N . LEU A 1 237 ? -13.695 9.180 8.384 1.00 96.19 237 LEU A N 1
ATOM 1879 C CA . LEU A 1 237 ? -13.895 8.117 7.401 1.00 96.19 237 LEU A CA 1
ATOM 1880 C C . LEU A 1 237 ? -15.384 7.823 7.232 1.00 96.19 237 LEU A C 1
ATOM 1882 O O . LEU A 1 237 ? -16.156 7.950 8.183 1.00 96.19 237 LEU A O 1
ATOM 1886 N N . SER A 1 238 ? -15.794 7.453 6.024 1.00 96.50 238 SER A N 1
ATOM 1887 C CA . SER A 1 238 ? -17.186 7.140 5.700 1.00 96.50 238 SER A CA 1
ATOM 1888 C C . SER A 1 238 ? -17.300 5.990 4.702 1.00 96.50 238 SER A C 1
ATOM 1890 O O . SER A 1 238 ? -16.313 5.561 4.106 1.00 96.50 238 SER A O 1
ATOM 1892 N N . GLY A 1 239 ? -18.526 5.496 4.523 1.00 97.31 239 GLY A N 1
ATOM 1893 C CA . GLY A 1 239 ? -18.823 4.349 3.668 1.00 97.31 239 GLY A CA 1
ATOM 1894 C C . GLY A 1 239 ? -18.694 3.024 4.412 1.00 97.31 239 GLY A C 1
ATOM 1895 O O . GLY A 1 239 ? -18.724 2.982 5.640 1.00 97.31 239 GLY A O 1
ATOM 1896 N N . GLU A 1 240 ? -18.565 1.933 3.664 1.00 97.88 240 GLU A N 1
ATOM 1897 C CA . GLU A 1 240 ? -18.567 0.582 4.227 1.00 97.88 240 GLU A CA 1
ATOM 1898 C C . GLU A 1 240 ? -17.174 0.174 4.743 1.00 97.88 240 GLU A C 1
ATOM 1900 O O . GLU A 1 240 ? -16.139 0.613 4.229 1.00 97.88 240 GLU A O 1
ATOM 1905 N N . ILE A 1 241 ? -17.141 -0.710 5.744 1.00 98.44 241 ILE A N 1
ATOM 1906 C CA . ILE A 1 241 ? -15.910 -1.395 6.164 1.00 98.44 241 ILE A CA 1
ATOM 1907 C C . ILE A 1 241 ? -15.537 -2.425 5.079 1.00 98.44 241 ILE A C 1
ATOM 1909 O O . ILE A 1 241 ? -16.406 -3.189 4.656 1.00 98.44 241 ILE A O 1
ATOM 1913 N N . PRO A 1 242 ? -14.276 -2.479 4.612 1.00 98.19 242 PRO A N 1
ATOM 1914 C CA . PRO A 1 242 ? -13.874 -3.356 3.517 1.00 98.19 242 PRO A CA 1
ATOM 1915 C C . PRO A 1 242 ? -14.009 -4.846 3.852 1.00 98.19 242 PRO A C 1
ATOM 1917 O O . PRO A 1 242 ? -13.578 -5.304 4.908 1.00 98.19 242 PRO A O 1
ATOM 1920 N N . GLU A 1 243 ? -14.512 -5.633 2.898 1.00 97.94 243 GLU A N 1
ATOM 1921 C CA . GLU A 1 243 ? -14.606 -7.098 3.014 1.00 97.94 243 GLU A CA 1
ATOM 1922 C C . GLU A 1 243 ? -13.238 -7.775 3.191 1.00 97.94 243 GLU A C 1
ATOM 1924 O O . GLU A 1 243 ? -13.157 -8.831 3.811 1.00 97.94 243 GLU A O 1
ATOM 1929 N N . ASN A 1 244 ? -12.154 -7.179 2.686 1.00 98.25 244 ASN A N 1
ATOM 1930 C CA . ASN A 1 244 ? -10.802 -7.720 2.826 1.00 98.25 244 ASN A CA 1
ATOM 1931 C C . ASN A 1 244 ? -10.086 -7.255 4.104 1.00 98.25 244 ASN A C 1
ATOM 1933 O O . ASN A 1 244 ? -8.872 -7.387 4.200 1.00 98.25 244 ASN A O 1
ATOM 1937 N N . ILE A 1 245 ? -10.803 -6.737 5.107 1.00 98.62 245 ILE A N 1
ATOM 1938 C CA . ILE A 1 245 ? -10.184 -6.289 6.364 1.00 98.62 245 ILE A CA 1
ATOM 1939 C C . ILE A 1 245 ? -9.392 -7.392 7.083 1.00 98.62 245 ILE A C 1
ATOM 1941 O O . ILE A 1 245 ? -8.452 -7.087 7.810 1.00 98.62 245 ILE A O 1
ATOM 1945 N N . SER A 1 246 ? -9.712 -8.665 6.828 1.00 98.31 246 SER A N 1
ATOM 1946 C CA . SER A 1 246 ? -8.956 -9.836 7.292 1.00 98.31 246 SER A CA 1
ATOM 1947 C C . SER A 1 246 ? -7.522 -9.921 6.756 1.00 98.31 246 SER A C 1
ATOM 1949 O O . SER A 1 246 ? -6.719 -10.672 7.307 1.00 98.31 246 SER A O 1
ATOM 1951 N N . ASP A 1 247 ? -7.176 -9.168 5.706 1.00 98.44 247 ASP A N 1
ATOM 1952 C CA . ASP A 1 247 ? -5.809 -9.104 5.172 1.00 98.44 247 ASP A CA 1
ATOM 1953 C C . ASP A 1 247 ? -4.835 -8.451 6.169 1.00 98.44 247 ASP A C 1
ATOM 1955 O O . ASP A 1 247 ? -3.627 -8.687 6.086 1.00 98.44 247 ASP A O 1
ATOM 1959 N N . LEU A 1 248 ? -5.353 -7.720 7.167 1.00 98.69 248 LEU A N 1
ATOM 1960 C CA . LEU A 1 248 ? -4.607 -7.163 8.298 1.00 98.69 248 LEU A CA 1
ATOM 1961 C C . LEU A 1 248 ? -4.166 -8.252 9.295 1.00 98.69 248 LEU A C 1
ATOM 1963 O O . LEU A 1 248 ? -4.512 -8.224 10.475 1.00 98.69 248 LEU A O 1
ATOM 1967 N N . THR A 1 249 ? -3.412 -9.252 8.837 1.00 97.69 249 THR A N 1
ATOM 1968 C CA . THR A 1 249 ? -3.152 -10.471 9.629 1.00 97.69 249 THR A CA 1
ATOM 1969 C C . THR A 1 249 ? -2.387 -10.230 10.934 1.00 97.69 249 THR A C 1
ATOM 1971 O O . THR A 1 249 ? -2.515 -11.030 11.856 1.00 97.69 249 THR A O 1
ATOM 1974 N N . GLU A 1 250 ? -1.612 -9.147 11.041 1.00 98.62 250 GLU A N 1
ATOM 1975 C CA . GLU A 1 250 ? -0.842 -8.810 12.252 1.00 98.62 250 GLU A CA 1
ATOM 1976 C C . GLU A 1 250 ? -1.491 -7.709 13.110 1.00 98.62 250 GLU A C 1
ATOM 1978 O O . GLU A 1 250 ? -0.883 -7.258 14.079 1.00 98.62 250 GLU A O 1
ATOM 1983 N N . ILE A 1 251 ? -2.718 -7.272 12.796 1.00 98.81 251 ILE A N 1
ATOM 1984 C CA . ILE A 1 251 ? -3.370 -6.184 13.534 1.00 98.81 251 ILE A CA 1
ATOM 1985 C C . ILE A 1 251 ? -3.735 -6.611 14.960 1.00 98.81 251 ILE A C 1
ATOM 1987 O O . ILE A 1 251 ? -4.433 -7.598 15.191 1.00 98.81 251 ILE A O 1
ATOM 1991 N N . GLU A 1 252 ? -3.283 -5.831 15.933 1.00 98.75 252 GLU A N 1
ATOM 1992 C CA . GLU A 1 252 ? -3.584 -6.005 17.357 1.00 98.75 252 GLU A CA 1
ATOM 1993 C C . GLU A 1 252 ? -4.520 -4.901 17.865 1.00 98.75 252 GLU A C 1
ATOM 1995 O O . GLU A 1 252 ? -5.321 -5.117 18.780 1.00 98.75 252 GLU A O 1
ATOM 2000 N N . VAL A 1 253 ? -4.425 -3.705 17.275 1.00 98.62 253 VAL A N 1
ATOM 2001 C CA . VAL A 1 253 ? -5.239 -2.536 17.623 1.00 98.62 253 VAL A CA 1
ATOM 2002 C C . VAL A 1 253 ? -5.945 -2.021 16.373 1.00 98.62 253 VAL A C 1
ATOM 2004 O O . VAL A 1 253 ? -5.306 -1.506 15.464 1.00 98.62 253 VAL A O 1
ATOM 2007 N N . LEU A 1 254 ? -7.269 -2.125 16.336 1.00 98.44 254 LEU A N 1
ATOM 2008 C CA . LEU A 1 254 ? -8.121 -1.622 15.267 1.00 98.44 254 LEU A CA 1
ATOM 2009 C C . LEU A 1 254 ? -9.232 -0.757 15.867 1.00 98.44 254 LEU A C 1
ATOM 2011 O O . LEU A 1 254 ? -10.256 -1.248 16.344 1.00 98.44 254 LEU A O 1
ATOM 2015 N N . ARG A 1 255 ? -9.006 0.554 15.860 1.00 97.88 255 ARG A N 1
ATOM 2016 C CA . ARG A 1 255 ? -9.885 1.539 16.496 1.00 97.88 255 ARG A CA 1
ATOM 2017 C C . ARG A 1 255 ? -10.391 2.536 15.469 1.00 97.88 255 ARG A C 1
ATOM 2019 O O . ARG A 1 255 ? -9.631 3.371 14.974 1.00 97.88 255 ARG A O 1
ATOM 2026 N N . LEU A 1 256 ? -11.668 2.403 15.129 1.00 97.69 256 LEU A N 1
ATOM 2027 C CA . LEU A 1 256 ? -12.368 3.148 14.081 1.00 97.69 256 LEU A CA 1
ATOM 2028 C C . LEU A 1 256 ? -13.588 3.900 14.638 1.00 97.69 256 LEU A C 1
ATOM 2030 O O . LEU A 1 256 ? -14.475 4.306 13.882 1.00 97.69 256 LEU A O 1
ATOM 2034 N N . GLU A 1 257 ? -13.659 4.091 15.953 1.00 97.38 257 GLU A N 1
ATOM 2035 C CA . GLU A 1 257 ? -14.765 4.778 16.603 1.00 97.38 257 GLU A CA 1
ATOM 2036 C C . GLU A 1 257 ? -14.874 6.248 16.183 1.00 97.38 257 GLU A C 1
ATOM 2038 O O . GLU A 1 257 ? -13.878 6.876 15.838 1.00 97.38 257 GLU A O 1
ATOM 2043 N N . VAL A 1 258 ? -16.064 6.842 16.291 1.00 95.75 258 VAL A N 1
ATOM 2044 C CA . VAL A 1 258 ? -16.290 8.271 15.981 1.00 95.75 258 VAL A CA 1
ATOM 2045 C C . VAL A 1 258 ? -15.927 8.598 14.522 1.00 95.75 258 VAL A C 1
ATOM 2047 O O . VAL A 1 258 ? -15.251 9.582 14.220 1.00 95.75 258 VAL A O 1
ATOM 2050 N N . ASN A 1 259 ? -16.396 7.755 13.607 1.00 96.19 259 ASN A N 1
ATOM 2051 C CA . ASN A 1 259 ? -16.373 7.995 12.168 1.00 96.19 259 ASN A CA 1
ATOM 2052 C C . ASN A 1 259 ? -17.813 7.951 11.621 1.00 96.19 259 ASN A C 1
ATOM 2054 O O . ASN A 1 259 ? -18.798 7.993 12.362 1.00 96.19 259 ASN A O 1
ATOM 2058 N N . TYR A 1 260 ? -17.944 7.906 10.303 1.00 95.69 260 TYR A N 1
ATOM 2059 C CA . TYR A 1 260 ? -19.210 7.871 9.584 1.00 95.69 260 TYR A CA 1
ATOM 2060 C C . TYR A 1 260 ? -19.358 6.567 8.785 1.00 95.69 260 TYR A C 1
ATOM 2062 O O . TYR A 1 260 ? -19.990 6.573 7.729 1.00 95.69 260 TYR A O 1
ATOM 2070 N N . PHE A 1 261 ? -18.769 5.462 9.266 1.00 97.62 261 PHE A N 1
ATOM 2071 C CA . PHE A 1 261 ? -18.929 4.154 8.627 1.00 97.62 261 PHE A CA 1
ATOM 2072 C C . PHE A 1 261 ? -20.392 3.713 8.663 1.00 97.62 261 PHE A C 1
ATOM 2074 O O . PHE A 1 261 ? -21.046 3.835 9.702 1.00 97.62 261 PHE A O 1
ATOM 2081 N N . ASP A 1 262 ? -20.898 3.183 7.555 1.00 96.38 262 ASP A N 1
ATOM 2082 C CA . ASP A 1 262 ? -22.257 2.668 7.412 1.00 96.38 262 ASP A CA 1
ATOM 2083 C C . ASP A 1 262 ? -22.266 1.215 6.904 1.00 96.38 262 ASP A C 1
ATOM 2085 O O . ASP A 1 262 ? -21.230 0.559 6.805 1.00 96.38 262 ASP A O 1
ATOM 2089 N N . GLY A 1 263 ? -23.463 0.670 6.682 1.00 96.31 263 GLY A N 1
ATOM 2090 C CA . GLY A 1 263 ? -23.627 -0.710 6.229 1.00 96.31 263 GLY A CA 1
ATOM 2091 C C . GLY A 1 263 ? -23.508 -1.753 7.344 1.00 96.31 263 GLY A C 1
ATOM 2092 O O . GLY A 1 263 ? -23.749 -1.471 8.524 1.00 96.31 263 GLY A O 1
ATOM 2093 N N . GLU A 1 264 ? -23.232 -2.991 6.940 1.00 97.31 264 GLU A N 1
ATOM 2094 C CA . GLU A 1 264 ? -23.016 -4.137 7.831 1.00 97.31 264 GLU A CA 1
ATOM 2095 C C . GLU A 1 264 ? -21.518 -4.260 8.164 1.00 97.31 264 GLU A C 1
ATOM 2097 O O . GLU A 1 264 ? -20.662 -3.843 7.385 1.00 97.31 264 GLU A O 1
ATOM 2102 N N . ILE A 1 265 ? -21.185 -4.843 9.319 1.00 98.44 265 ILE A N 1
ATOM 2103 C CA . ILE A 1 265 ? -19.796 -5.217 9.620 1.00 98.44 265 ILE A CA 1
ATOM 2104 C C . ILE A 1 265 ? -19.515 -6.543 8.898 1.00 98.44 265 ILE A C 1
ATOM 2106 O O . ILE A 1 265 ? -20.233 -7.511 9.169 1.00 98.44 265 ILE A O 1
ATOM 2110 N N . PRO A 1 266 ? -18.505 -6.627 8.01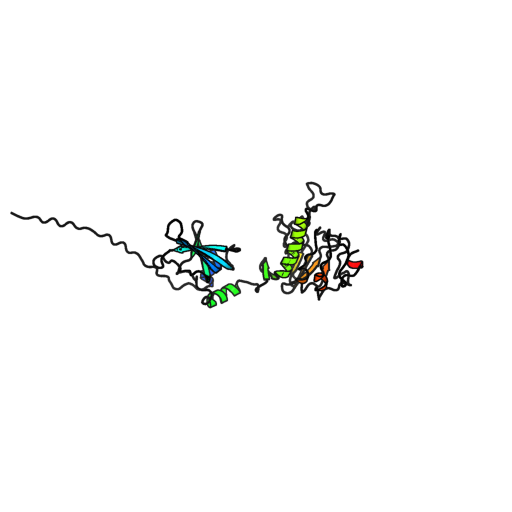2 1.00 98.00 266 PRO A N 1
ATOM 2111 C CA . PRO A 1 266 ? -18.238 -7.852 7.270 1.00 98.00 266 PRO A CA 1
ATOM 2112 C C . PRO A 1 266 ? -17.774 -8.972 8.210 1.00 98.00 266 PRO A C 1
ATOM 2114 O O . PRO A 1 266 ? -17.042 -8.743 9.174 1.00 98.00 266 PRO A O 1
ATOM 2117 N N . GLU A 1 267 ? -18.179 -10.211 7.920 1.00 98.12 267 GLU A N 1
ATOM 2118 C CA . GLU A 1 267 ? -17.821 -11.391 8.731 1.00 98.12 267 GLU A CA 1
ATOM 2119 C C . GLU A 1 267 ? -16.302 -11.634 8.782 1.00 98.12 267 GLU A C 1
ATOM 2121 O O . GLU A 1 267 ? -15.805 -12.214 9.748 1.00 98.12 267 GLU A O 1
ATOM 2126 N N . SER A 1 268 ? -15.554 -11.139 7.790 1.00 98.31 268 SER A N 1
ATOM 2127 C CA . SER A 1 268 ? -14.088 -11.190 7.755 1.00 98.31 268 SER A CA 1
ATOM 2128 C C . SER A 1 268 ? -13.425 -10.439 8.915 1.00 98.31 268 SER A C 1
ATOM 2130 O O . SER A 1 268 ? -12.299 -10.769 9.279 1.00 98.31 268 SER A O 1
ATOM 2132 N N . VAL A 1 269 ? -14.123 -9.512 9.590 1.00 98.69 269 VAL A N 1
ATOM 2133 C CA . VAL A 1 269 ? -13.643 -8.923 10.855 1.00 98.69 269 VAL A CA 1
ATOM 2134 C C . VAL A 1 269 ? -13.347 -10.011 11.886 1.00 98.69 269 VAL A C 1
ATOM 2136 O O . VAL A 1 269 ? -12.352 -9.922 12.598 1.00 98.69 269 VAL A O 1
ATOM 2139 N N . CYS A 1 270 ? -14.148 -11.078 11.941 1.00 98.25 270 CYS A N 1
ATOM 2140 C CA . CYS A 1 270 ? -13.926 -12.177 12.879 1.00 98.25 270 CYS A CA 1
ATOM 2141 C C . CYS A 1 270 ? -12.727 -13.072 12.528 1.00 98.25 270 CYS A C 1
ATOM 2143 O O . CYS A 1 270 ? -12.403 -13.970 13.309 1.00 98.25 270 CYS A O 1
ATOM 2145 N N . GLU A 1 271 ? -12.073 -12.852 11.384 1.00 98.44 271 GLU A N 1
ATOM 2146 C CA . GLU A 1 271 ? -10.852 -13.556 10.975 1.00 98.44 271 GLU A CA 1
ATOM 2147 C C . GLU A 1 271 ? -9.574 -12.870 11.494 1.00 98.44 271 GLU A C 1
ATOM 2149 O O . GLU A 1 271 ? -8.485 -13.426 11.363 1.00 98.44 271 GLU A O 1
ATOM 2154 N N . LEU A 1 272 ? -9.689 -11.704 12.143 1.00 98.50 272 LEU A N 1
ATOM 2155 C CA . LEU A 1 272 ? -8.569 -11.010 12.786 1.00 98.50 272 LEU A CA 1
ATOM 2156 C C . LEU A 1 272 ? -8.126 -11.742 14.063 1.00 98.50 272 LEU A C 1
ATOM 2158 O O . LEU A 1 272 ? -8.642 -11.506 15.157 1.00 98.50 272 LEU A O 1
ATOM 2162 N N . GLU A 1 273 ? -7.156 -12.648 13.928 1.00 96.38 273 GLU A N 1
ATOM 2163 C CA . GLU A 1 273 ? -6.743 -13.562 15.007 1.00 96.38 273 GLU A CA 1
ATOM 2164 C C . GLU A 1 273 ? -6.049 -12.868 16.193 1.00 96.38 273 GLU A C 1
ATOM 2166 O O . GLU A 1 273 ? -6.080 -13.385 17.315 1.00 96.38 273 GLU A O 1
ATOM 2171 N N . ASN A 1 274 ? -5.429 -11.709 15.954 1.00 98.12 274 ASN A N 1
ATOM 2172 C CA . ASN A 1 274 ? -4.611 -10.989 16.934 1.00 98.12 274 ASN A CA 1
ATOM 2173 C C . ASN A 1 274 ? -5.375 -9.880 17.685 1.00 98.12 274 ASN A C 1
ATOM 2175 O O . ASN A 1 274 ? -4.883 -9.360 18.690 1.00 98.12 274 ASN A O 1
ATOM 2179 N N . VAL A 1 275 ? -6.605 -9.563 17.267 1.00 98.38 275 VAL A N 1
ATOM 2180 C CA . VAL A 1 275 ? -7.448 -8.538 17.899 1.00 98.38 275 VAL A CA 1
ATOM 2181 C C . VAL A 1 275 ? -8.173 -9.099 19.118 1.00 98.38 275 VAL A C 1
ATOM 2183 O O . VAL A 1 275 ? -8.796 -10.163 19.085 1.00 98.38 275 VAL A O 1
ATOM 2186 N N . ASN A 1 276 ? -8.169 -8.342 20.215 1.00 97.94 276 ASN A N 1
ATOM 2187 C CA . ASN A 1 276 ? -9.003 -8.643 21.369 1.00 97.94 276 ASN A CA 1
ATOM 2188 C C . ASN A 1 276 ? -10.299 -7.828 21.323 1.00 97.94 276 ASN A C 1
ATOM 2190 O O . ASN A 1 276 ? -10.384 -6.752 21.910 1.00 97.94 276 ASN A O 1
ATOM 2194 N N . PHE A 1 277 ? -11.343 -8.396 20.715 1.00 98.12 277 PHE A N 1
ATOM 2195 C CA . PHE A 1 277 ? -12.658 -7.753 20.572 1.00 98.12 277 PHE A CA 1
ATOM 2196 C C . PHE A 1 277 ? -13.317 -7.313 21.889 1.00 98.12 277 PHE A C 1
ATOM 2198 O O . PHE A 1 277 ? -14.205 -6.474 21.870 1.00 98.12 277 PHE A O 1
ATOM 2205 N N . ASN A 1 278 ? -12.904 -7.860 23.040 1.00 96.62 278 ASN A N 1
ATOM 2206 C CA . ASN A 1 278 ? -13.459 -7.496 24.351 1.00 96.62 278 ASN A CA 1
ATOM 2207 C C . ASN A 1 278 ? -12.644 -6.408 25.076 1.00 96.62 278 ASN A C 1
ATOM 2209 O O . ASN A 1 278 ? -12.931 -6.098 26.236 1.00 96.62 278 ASN A O 1
ATOM 2213 N N . ASP A 1 279 ? -11.587 -5.887 24.455 1.00 96.94 279 ASP A N 1
ATOM 2214 C CA . ASP A 1 279 ? -10.772 -4.803 24.994 1.00 96.94 279 ASP A CA 1
ATOM 2215 C C . ASP A 1 279 ? -10.970 -3.543 24.155 1.00 96.94 279 ASP A C 1
ATOM 2217 O O . ASP A 1 279 ? -10.505 -3.463 23.024 1.00 96.94 279 ASP A O 1
ATOM 2221 N N . TYR A 1 280 ? -11.611 -2.533 24.744 1.00 92.69 280 TYR A N 1
ATOM 2222 C CA . TYR A 1 280 ? -11.885 -1.247 24.094 1.00 92.69 280 TYR A CA 1
ATOM 2223 C C . TYR A 1 280 ? -10.615 -0.485 23.665 1.00 92.69 280 TYR A C 1
ATOM 2225 O O . TYR A 1 280 ? -10.689 0.468 22.893 1.00 92.69 280 TYR A O 1
ATOM 2233 N N . LEU A 1 281 ? -9.441 -0.848 24.201 1.00 94.62 281 LEU A N 1
ATOM 2234 C CA . LEU A 1 281 ? -8.157 -0.298 23.760 1.00 94.62 281 LEU A CA 1
ATOM 2235 C C . LEU A 1 281 ? -7.592 -1.022 22.532 1.00 94.62 281 LEU A C 1
ATOM 2237 O O . LEU A 1 281 ? -6.703 -0.475 21.887 1.00 94.62 281 LEU A O 1
ATOM 2241 N N . SER A 1 282 ? -8.089 -2.222 22.229 1.00 97.44 282 SER A N 1
ATOM 2242 C CA . SER A 1 282 ? -7.719 -3.033 21.066 1.00 97.44 282 SER A CA 1
ATOM 2243 C C . SER A 1 282 ? -8.739 -2.875 19.942 1.00 97.44 282 SER A C 1
ATOM 2245 O O . SER A 1 282 ? -8.335 -2.654 18.810 1.00 97.44 282 SER A O 1
ATOM 2247 N N . PHE A 1 283 ? -10.039 -2.918 20.232 1.00 98.19 283 PHE A N 1
ATOM 2248 C CA . PHE A 1 283 ? -11.092 -2.881 19.219 1.00 98.19 283 PHE A CA 1
ATOM 2249 C C . PHE A 1 283 ? -12.236 -1.958 19.631 1.00 98.19 283 PHE A C 1
ATOM 2251 O O . PHE A 1 283 ? -12.791 -2.105 20.721 1.00 98.19 283 PHE A O 1
ATOM 2258 N N . ASP A 1 284 ? -12.584 -1.008 18.766 1.00 97.62 284 ASP A N 1
ATOM 2259 C CA . ASP A 1 284 ? -13.637 -0.028 19.040 1.00 97.62 284 ASP A CA 1
ATOM 2260 C C . ASP A 1 284 ? -14.185 0.558 17.732 1.00 97.62 284 ASP A C 1
ATOM 2262 O O . ASP A 1 284 ? -13.476 1.280 17.031 1.00 97.62 284 ASP A O 1
ATOM 2266 N N . PHE A 1 285 ? -15.432 0.230 17.391 1.00 97.81 285 PHE A N 1
ATOM 2267 C CA . PHE A 1 285 ? -16.185 0.748 16.238 1.00 97.81 285 PHE A CA 1
ATOM 2268 C C . PHE A 1 285 ? -17.368 1.629 16.680 1.00 97.81 285 PHE A C 1
ATOM 2270 O O . PHE A 1 285 ? -18.235 1.956 15.863 1.00 97.81 285 PHE A O 1
ATOM 2277 N N . SER A 1 286 ? -17.413 2.029 17.955 1.00 96.94 286 SER A N 1
ATOM 2278 C CA . SER A 1 286 ? -18.506 2.815 18.536 1.00 96.94 286 SER A CA 1
ATOM 2279 C C . SER A 1 286 ? -18.705 4.158 17.827 1.00 96.94 286 SER A C 1
ATOM 2281 O O . SER A 1 286 ? -17.814 4.676 17.149 1.00 96.94 286 SER A O 1
ATOM 2283 N N . TYR A 1 287 ? -19.885 4.760 17.969 1.00 96.19 287 TYR A N 1
ATOM 2284 C CA . TYR A 1 287 ? -20.211 6.057 17.353 1.00 96.19 287 TYR A CA 1
ATOM 2285 C C . TYR A 1 287 ? -20.051 6.111 15.820 1.00 96.19 287 TYR A C 1
ATOM 2287 O O . TYR A 1 287 ? -19.648 7.140 15.279 1.00 96.19 287 TYR A O 1
ATOM 2295 N N . ASN A 1 288 ? -20.400 5.025 15.130 1.00 96.69 288 ASN A N 1
ATOM 2296 C CA . ASN A 1 288 ? -20.570 4.972 13.674 1.00 96.69 288 ASN A CA 1
ATOM 2297 C C . ASN A 1 288 ? -22.063 4.829 13.298 1.00 96.69 288 ASN A C 1
ATOM 2299 O O . ASN A 1 288 ? -22.955 5.002 14.130 1.00 96.69 288 ASN A O 1
ATOM 2303 N N . GLN A 1 289 ? -22.360 4.536 12.032 1.00 96.25 289 GLN A N 1
ATOM 2304 C CA . GLN A 1 289 ? -23.709 4.299 11.488 1.00 96.25 289 GLN A CA 1
ATOM 2305 C C . GLN A 1 289 ? -23.913 2.832 11.066 1.00 96.25 289 GLN A C 1
ATOM 2307 O O . GLN A 1 289 ? -24.807 2.518 10.277 1.00 96.25 289 GLN A O 1
ATOM 2312 N N . LEU A 1 290 ? -23.096 1.934 11.623 1.00 97.31 290 LEU A N 1
ATOM 2313 C CA . LEU A 1 290 ? -23.122 0.493 11.384 1.00 97.31 290 LEU A CA 1
ATOM 2314 C C . LEU A 1 290 ? -24.434 -0.118 11.882 1.00 97.31 290 LEU A C 1
ATOM 2316 O O . LEU A 1 290 ? -24.899 0.167 12.993 1.00 97.31 290 LEU A O 1
ATOM 2320 N N . CYS A 1 291 ? -25.033 -0.995 11.081 1.00 92.94 291 CYS A N 1
ATOM 2321 C CA . CYS A 1 291 ? -26.332 -1.589 11.383 1.00 92.94 291 CYS A CA 1
ATOM 2322 C C . CYS A 1 291 ? -26.259 -3.109 11.627 1.00 92.94 291 CYS A C 1
ATOM 2324 O O . CYS A 1 291 ? -25.441 -3.794 11.018 1.00 92.94 291 CYS A O 1
ATOM 2326 N N . PRO A 1 292 ? -27.114 -3.660 12.516 1.00 93.38 292 PRO A N 1
ATOM 2327 C CA . PRO A 1 292 ? -27.187 -5.102 12.741 1.00 93.38 292 PRO A CA 1
ATOM 2328 C C . PRO A 1 292 ? -27.693 -5.876 11.504 1.00 93.38 292 PRO A C 1
ATOM 2330 O O . PRO A 1 292 ? -28.494 -5.326 10.741 1.00 93.38 292 PRO A O 1
ATOM 2333 N N . PRO A 1 293 ? -27.402 -7.188 11.394 1.00 95.25 293 PRO A N 1
ATOM 2334 C CA . PRO A 1 293 ? -26.768 -8.031 12.412 1.00 95.25 293 PRO A CA 1
ATOM 2335 C C . PRO A 1 293 ? -25.255 -7.806 12.508 1.00 95.25 293 PRO A C 1
ATOM 2337 O O . PRO A 1 293 ? -24.576 -7.726 11.495 1.00 95.25 293 PRO A O 1
ATOM 2340 N N . TYR A 1 294 ? -24.739 -7.727 13.735 1.00 96.62 294 TYR A N 1
ATOM 2341 C CA . TYR A 1 294 ? -23.298 -7.689 13.973 1.00 96.62 294 TYR A CA 1
ATOM 2342 C C . TYR A 1 294 ? -22.739 -9.122 14.034 1.00 96.62 294 TYR A C 1
ATOM 2344 O O . TYR A 1 294 ? -23.438 -9.996 14.565 1.00 96.62 294 TYR A O 1
ATOM 2352 N N . PRO A 1 295 ? -21.522 -9.377 13.514 1.00 97.50 295 PRO A N 1
ATOM 2353 C CA . PRO A 1 295 ? -20.863 -10.675 13.628 1.00 97.50 295 PRO A CA 1
ATOM 2354 C C . PRO A 1 295 ? -20.703 -11.122 15.086 1.00 97.50 295 PRO A C 1
ATOM 2356 O O . PRO A 1 295 ? -20.464 -10.304 15.972 1.00 97.50 295 PRO A O 1
ATOM 2359 N N . ASP A 1 296 ? -20.765 -12.432 15.344 1.00 96.56 296 ASP A N 1
ATOM 2360 C CA . ASP A 1 296 ? -20.771 -13.000 16.708 1.00 96.56 296 ASP A CA 1
ATOM 2361 C C . ASP A 1 296 ? -19.513 -12.657 17.541 1.00 96.56 296 ASP A C 1
ATOM 2363 O O . ASP A 1 296 ? -19.542 -12.748 18.772 1.00 96.56 296 ASP A O 1
ATOM 2367 N N . CYS A 1 297 ? -18.392 -12.316 16.893 1.00 96.94 297 CYS A N 1
ATOM 2368 C CA . CYS A 1 297 ? -17.157 -11.918 17.572 1.00 96.94 297 CYS A CA 1
ATOM 2369 C C . CYS A 1 297 ? -17.180 -10.468 18.082 1.00 96.94 297 CYS A C 1
ATOM 2371 O O . CYS A 1 297 ? -16.408 -10.145 18.987 1.00 96.94 297 CYS A O 1
ATOM 2373 N N . VAL A 1 298 ? -18.046 -9.615 17.524 1.00 97.75 298 VAL A N 1
ATOM 2374 C CA . VAL A 1 298 ? -18.131 -8.187 17.842 1.00 97.75 298 VAL A CA 1
ATOM 2375 C C . VAL A 1 298 ? -19.115 -7.991 18.998 1.00 97.75 298 VAL A C 1
ATOM 2377 O O . VAL A 1 298 ? -20.300 -8.297 18.848 1.00 97.75 298 VAL A O 1
ATOM 2380 N N . PRO A 1 299 ? -18.671 -7.507 20.170 1.00 96.31 299 PRO A N 1
ATOM 2381 C CA . PRO A 1 299 ? -19.579 -7.268 21.279 1.00 96.31 299 PRO A CA 1
ATOM 2382 C C . PRO A 1 299 ? -20.401 -5.989 21.057 1.00 96.31 299 PRO A C 1
ATOM 2384 O O . PRO A 1 299 ? -19.940 -5.043 20.423 1.00 96.31 299 PRO A O 1
ATOM 2387 N N . ASP A 1 300 ? -21.618 -5.953 21.611 1.00 93.62 300 ASP A N 1
ATOM 2388 C CA . ASP A 1 300 ? -22.553 -4.829 21.437 1.00 93.62 300 ASP A CA 1
ATOM 2389 C C . ASP A 1 300 ? -21.938 -3.476 21.854 1.00 93.62 300 ASP A C 1
ATOM 2391 O O . ASP A 1 300 ? -22.178 -2.459 21.214 1.00 93.62 300 ASP A O 1
ATOM 2395 N N . ASP A 1 301 ? -21.106 -3.448 22.900 1.00 93.44 301 ASP A N 1
ATOM 2396 C CA . ASP A 1 301 ? -20.473 -2.220 23.393 1.00 93.44 301 ASP A CA 1
ATOM 2397 C C . ASP A 1 301 ? -19.353 -1.687 22.488 1.00 93.44 301 ASP A C 1
ATOM 2399 O O . ASP A 1 301 ? -18.979 -0.523 22.625 1.00 93.44 301 ASP A O 1
ATOM 2403 N N . ALA A 1 302 ? -18.854 -2.488 21.542 1.00 95.56 302 ALA A N 1
ATOM 2404 C CA . ALA A 1 302 ? -17.876 -2.049 20.550 1.00 95.56 302 ALA A CA 1
ATOM 2405 C C . ALA A 1 302 ? -18.509 -1.333 19.344 1.00 95.56 302 ALA A C 1
ATOM 2407 O O . ALA A 1 302 ? -17.772 -0.890 18.471 1.00 95.56 302 ALA A O 1
ATOM 2408 N N . VAL A 1 303 ? -19.841 -1.231 19.263 1.00 95.62 303 VAL A N 1
ATOM 2409 C CA . VAL A 1 303 ? -20.571 -0.647 18.114 1.00 95.62 303 VAL A CA 1
ATOM 2410 C C . VAL A 1 303 ? -21.650 0.369 18.518 1.00 95.62 303 VAL A C 1
ATOM 2412 O O . VAL A 1 303 ? -22.316 0.927 17.646 1.00 95.62 303 VAL A O 1
ATOM 2415 N N . GLU A 1 304 ? -21.835 0.603 19.823 1.00 87.50 304 GLU A N 1
ATOM 2416 C CA . GLU A 1 304 ? -22.838 1.527 20.393 1.00 87.50 304 GLU A CA 1
ATOM 2417 C C . GLU A 1 304 ? -22.521 3.024 20.229 1.00 87.50 304 GLU A C 1
ATOM 2419 O O . GLU A 1 304 ? -21.340 3.406 20.079 1.00 87.50 304 GLU A O 1
#

Secondary structure (DSSP, 8-state):
----------------PPPP-PPPPPPHHHHHHH-SEEEEEEEEEEEE-TTSSEEEEEEEEEEEEES---SEEEEEEES-GGGT-----TT-EEEEEEEEETTEEE--TTSS-EEGGG-HHHHHHHTTT--S-TTEEEETTEEEEHHHHHHHHHHHHHHHHHT---TT--TT-TT-SSS-GGGG-TTT----EEETTEEE-----SSS--GGGSSEEEEETTEEEEEE-STTS----EEEPPGGGGG-TT-SEEE--SSEEESPPPGGGGG-TT--TT-TTTEE--SS---SPPPTTS-GGGT-

Organism: NCBI:txid408172

Foldseek 3Di:
DDDDDDDDDDDDPDDDLDFDDADAADALVVLVVQFQWKFKFAFADWDQDPVNQWIFTKTQTDGTLHDDDDGIFTEIAGPDVSRQGDDDDHGFMKTDGWHDDPNHIYDGNNHLIDGPVPCVSNCVVSVVSPLDDPQWDDDPNDTAGVLLQVQLVVLQVQQVVVQDWDPPDDPPPQQTGAQGNLLLAPVRQPEWEQEQNDTDRDRDNPRGQGSRSQFHFYHYPNATAEDANDDPRRRQTEEERDLSPLSNQNHAADHQDQHAYEEEHHLSVVSNPNYDLVDCRRAAHDHYHHDDPHHPNHDPRRHD